Protein AF-0000000080573952 (afdb_homodimer)

Secondary structure (DSSP, 8-state):
----------------------EE-TTS-HHHHHHHHHHS--SS----S-GGGGSTTHHHHHHHHHEEEEEEETTEEEEEEE--GGGB-TTSSB-HHHHHHHHHHHHHHHHHTTS-TTSEEEEEEEEEEE-SPPPTT-EEEEEEEEEEE-SSEEEEEEEEEETTT--EEEEEEEEEEEESPP--/----------------------EE-TTS-HHHHHHHHHHS--SS------GGGGSTTHHHHHHHHHEEEEEEETTEEEEEEE--GGGB-TTSSBPHHHHHHHHHHHHHHHHHTTS-TTSEEEEEEEEEEE-SPPPTT-EEEEEEEEEEE-SSEEEEEEEEEETTT--EEEEEEEEEEEESPP--

Solvent-accessible surface area (backbone atoms only — not comparable to full-atom values): 19825 Å² total; per-residue (Å²): 137,81,81,78,79,78,78,76,75,76,74,74,76,68,80,80,72,72,72,72,69,55,48,61,44,86,83,53,60,66,70,50,51,54,55,41,43,67,64,21,43,61,69,85,71,74,74,64,63,60,79,64,48,72,35,73,31,36,49,58,55,55,48,18,72,44,32,32,59,50,33,43,40,75,37,28,29,31,30,33,35,58,34,48,56,22,44,22,39,98,82,38,16,59,34,69,22,56,54,40,32,50,50,50,52,45,41,52,43,18,48,46,50,70,48,61,85,89,42,45,80,41,72,37,34,42,38,40,38,44,75,46,79,54,54,65,72,37,51,31,34,39,42,29,35,57,75,46,73,63,90,42,37,36,32,27,41,35,43,29,23,37,58,89,77,59,45,76,24,35,40,36,40,35,35,30,35,37,35,77,65,68,79,129,140,80,84,76,74,77,77,75,73,74,74,74,74,68,80,78,75,72,72,73,68,54,48,60,45,87,80,52,59,68,69,48,52,55,56,41,40,67,65,18,39,69,77,81,74,75,75,64,64,60,79,66,47,72,36,74,31,37,49,60,54,57,49,17,72,45,31,30,58,50,33,41,40,76,35,29,28,30,31,33,34,60,34,46,56,21,45,22,41,98,82,39,17,61,34,66,22,57,54,42,32,51,49,49,53,46,43,51,43,19,46,47,51,72,47,61,85,88,43,44,78,41,72,37,35,41,38,40,36,45,74,46,81,54,51,65,72,37,51,31,33,40,41,27,34,58,76,45,73,62,88,42,36,35,33,27,39,34,44,29,24,37,59,91,79,59,46,76,25,36,40,36,40,34,34,30,36,38,35,78,65,68,79,127

Nearest PDB structures (foldseek):
  4qdb-assembly4_F  TM=8.191E-01  e=9.579E-09  Pseudomonas aeruginosa PAO1
  3gek-assembly2_A  TM=9.346E-01  e=4.867E-07  Lactococcus lactis subsp. lactis Il1403
  3gek-assembly1_B  TM=8.799E-01  e=2.051E-06  Lactococcus lactis subsp. lactis Il1403
  2qwz-assembly1_B  TM=8.555E-01  e=1.737E-06  Ruegeria sp. TM1040
  3hm0-assembly1_D  TM=8.443E-01  e=6.928E-06  Bartonella henselae

InterPro domains:
  IPR006683 Thioesterase domain [PF03061] (94-167)
  IPR029069 HotDog domain superfamily [SSF54637] (71-177)
  IPR039298 Acyl-coenzyme A thioesterase 13 [PTHR21660] (46-179)

Organism: Ricinus communis (NCBI:txid3988)

Foldseek 3Di:
DDPPPPPPPPPPPPDPPVPVPPPDDPPDPPVVVVVVVVVPPPDPDPPDPPPCVPPPPVVVVVVVVFWAWPDDDQQKTKIKGAQAPVQADPVQFGDPVSVVVNVVVRQLRNVPSHDDPVWDKDWDDKDKDFAAGDHHGFMKMKMKGWPDDDQFKTKIKIWIAGPVPRHTGMIMIIIITIPPHDDD/DDDPPPPPPPPPPPDPQVQVPPDDDPPDPPVVVVVVVVVPVHGDDCPDPPPCVPDPPVVVVVVVVFWAWPDDDQQKTKIKGAQAPVQADPVQFGDPVSVVVNVVVRQLRNVPSHDDPVWDKDWDDKDKDFAAGDHHGFMKMKMKGWPDDDQFKTKIKIWIAGPVPRHTGMIMIIIITIPPHDDD

Radius of gyration: 24.38 Å; Cα contacts (8 Å, |Δi|>4): 751; chains: 2; bounding box: 94×76×77 Å

Structure (mmCIF, N/CA/C/O backbone):
data_AF-0000000080573952-model_v1
#
loop_
_entity.id
_entity.type
_entity.pdbx_description
1 polymer 'Acyl-CoA thioesterase, putative'
#
loop_
_atom_site.group_PDB
_atom_site.id
_atom_site.type_symbol
_atom_site.label_atom_id
_atom_site.label_alt_id
_atom_site.label_comp_id
_atom_site.label_asym_id
_atom_site.label_entity_id
_atom_site.label_seq_id
_atom_site.pdbx_PDB_ins_code
_atom_site.Cartn_x
_atom_site.Cartn_y
_atom_site.Cartn_z
_atom_site.occupancy
_atom_site.B_iso_or_equiv
_atom_site.auth_seq_id
_atom_site.auth_comp_id
_atom_site.auth_asym_id
_atom_site.auth_atom_id
_atom_site.pdbx_PDB_model_num
ATOM 1 N N . MET A 1 1 ? -42.812 47.938 -39.094 1 29.23 1 MET A N 1
ATOM 2 C CA . MET A 1 1 ? -43.062 46.844 -38.156 1 29.23 1 MET A CA 1
ATOM 3 C C . MET A 1 1 ? -41.75 46.156 -37.75 1 29.23 1 MET A C 1
ATOM 5 O O . MET A 1 1 ? -41.062 45.594 -38.625 1 29.23 1 MET A O 1
ATOM 9 N N . GLU A 1 2 ? -41 46.75 -36.75 1 24.55 2 GLU A N 1
ATOM 10 C CA . GLU A 1 2 ? -39.656 46.688 -36.219 1 24.55 2 GLU A CA 1
ATOM 11 C C . GLU A 1 2 ? -39.375 45.344 -35.531 1 24.55 2 GLU A C 1
ATOM 13 O O . GLU A 1 2 ? -40.094 44.969 -34.594 1 24.55 2 GLU A O 1
ATOM 18 N N . LYS A 1 3 ? -39 44.281 -36.312 1 28.31 3 LYS A N 1
ATOM 19 C CA . LYS A 1 3 ? -38.594 42.938 -35.938 1 28.31 3 LYS A CA 1
ATOM 20 C C . LYS A 1 3 ? -37.531 42.969 -34.812 1 28.31 3 LYS A C 1
ATOM 22 O O . LYS A 1 3 ? -36.438 43.5 -35 1 28.31 3 LYS A O 1
ATOM 27 N N . ASN A 1 4 ? -37.969 43.125 -33.562 1 27.36 4 ASN A N 1
ATOM 28 C CA . ASN A 1 4 ? -37.188 43.156 -32.344 1 27.36 4 ASN A CA 1
ATOM 29 C C . ASN A 1 4 ? -36.344 41.906 -32.188 1 27.36 4 ASN A C 1
ATOM 31 O O . ASN A 1 4 ? -36.875 40.781 -32.219 1 27.36 4 ASN A O 1
ATOM 35 N N . SER A 1 5 ? -35.062 41.938 -32.625 1 29.03 5 SER A N 1
ATOM 36 C CA . SER A 1 5 ? -33.938 41.031 -32.531 1 29.03 5 SER A CA 1
ATOM 37 C C . SER A 1 5 ? -33.719 40.531 -31.109 1 29.03 5 SER A C 1
ATOM 39 O O . SER A 1 5 ? -33.438 41.312 -30.203 1 29.03 5 SER A O 1
ATOM 41 N N . VAL A 1 6 ? -34.531 39.562 -30.688 1 30.39 6 VAL A N 1
ATOM 42 C CA . VAL A 1 6 ? -34.406 38.875 -29.391 1 30.39 6 VAL A CA 1
ATOM 43 C C . VAL A 1 6 ? -33 38.344 -29.219 1 30.39 6 VAL A C 1
ATOM 45 O O . VAL A 1 6 ? -32.562 37.469 -29.984 1 30.39 6 VAL A O 1
ATOM 48 N N . SER A 1 7 ? -31.953 39.188 -28.938 1 27.64 7 SER A N 1
ATOM 49 C CA . SER A 1 7 ? -30.594 38.781 -28.578 1 27.64 7 SER A CA 1
ATOM 50 C C . SER A 1 7 ? -30.594 37.812 -27.406 1 27.64 7 SER A C 1
ATOM 52 O O . SER A 1 7 ? -30.922 38.219 -26.281 1 27.64 7 SER A O 1
ATOM 54 N N . THR A 1 8 ? -31.125 36.562 -27.531 1 28.86 8 THR A N 1
ATOM 55 C CA . THR A 1 8 ? -31.062 35.594 -26.453 1 28.86 8 THR A CA 1
ATOM 56 C C . THR A 1 8 ? -29.625 35.344 -26.016 1 28.86 8 THR A C 1
ATOM 58 O O . THR A 1 8 ? -28.812 34.844 -26.797 1 28.86 8 THR A O 1
ATOM 61 N N . THR A 1 9 ? -29.016 36.25 -25.25 1 25.08 9 THR A N 1
ATOM 62 C CA . THR A 1 9 ? -27.75 35.969 -24.578 1 25.08 9 THR A CA 1
ATOM 63 C C . THR A 1 9 ? -27.828 34.656 -23.797 1 25.08 9 THR A C 1
ATOM 65 O O . THR A 1 9 ? -28.578 34.562 -22.812 1 25.08 9 THR A O 1
ATOM 68 N N . ALA A 1 10 ? -27.75 33.469 -24.375 1 28.06 10 ALA A N 1
ATOM 69 C CA . ALA A 1 10 ? -27.562 32.219 -23.688 1 28.06 10 ALA A CA 1
ATOM 70 C C . ALA A 1 10 ? -26.422 32.312 -22.672 1 28.06 10 ALA A C 1
ATOM 72 O O . ALA A 1 10 ? -25.281 32.562 -23.047 1 28.06 10 ALA A O 1
ATOM 73 N N . SER A 1 11 ? -26.672 32.844 -21.469 1 26.19 11 SER A N 1
ATOM 74 C CA . SER A 1 11 ? -25.734 32.75 -20.344 1 26.19 11 SER A CA 1
ATOM 75 C C . SER A 1 11 ? -25.203 31.344 -20.188 1 26.19 11 SER A C 1
ATOM 77 O O . SER A 1 11 ? -25.984 30.406 -19.984 1 26.19 11 SER A O 1
ATOM 79 N N . ILE A 1 12 ? -24.281 30.938 -20.938 1 27.67 12 ILE A N 1
ATOM 80 C CA . ILE A 1 12 ? -23.5 29.734 -20.625 1 27.67 12 ILE A CA 1
ATOM 81 C C . ILE A 1 12 ? -23.141 29.75 -19.141 1 27.67 12 ILE A C 1
ATOM 83 O O . ILE A 1 12 ? -22.328 30.578 -18.703 1 27.67 12 ILE A O 1
ATOM 87 N N . ALA A 1 13 ? -24.125 29.562 -18.25 1 29.86 13 ALA A N 1
ATOM 88 C CA . ALA A 1 13 ? -23.812 29.25 -16.859 1 29.86 13 ALA A CA 1
ATOM 89 C C . ALA A 1 13 ? -22.594 28.344 -16.75 1 29.86 13 ALA A C 1
ATOM 91 O O . ALA A 1 13 ? -22.594 27.234 -17.312 1 29.86 13 ALA A O 1
ATOM 92 N N . GLY A 1 14 ? -21.359 28.891 -16.734 1 27.83 14 GLY A N 1
ATOM 93 C CA . GLY A 1 14 ? -20.078 28.281 -16.422 1 27.83 14 GLY A CA 1
ATOM 94 C C . GLY A 1 14 ? -20.172 27.188 -15.383 1 27.83 14 GLY A C 1
ATOM 95 O O . GLY A 1 14 ? -21.016 27.25 -14.484 1 27.83 14 GLY A O 1
ATOM 96 N N . GLU A 1 15 ? -19.797 25.953 -15.727 1 31.58 15 GLU A N 1
ATOM 97 C CA . GLU A 1 15 ? -19.609 24.781 -14.867 1 31.58 15 GLU A CA 1
ATOM 98 C C . GLU A 1 15 ? -19.109 25.188 -13.484 1 31.58 15 GLU A C 1
ATOM 100 O O . GLU A 1 15 ? -18.125 25.922 -13.367 1 31.58 15 GLU A O 1
ATOM 105 N N . ALA A 1 16 ? -20 25.422 -12.5 1 31.83 16 ALA A N 1
ATOM 106 C CA . ALA A 1 16 ? -19.766 25.625 -11.078 1 31.83 16 ALA A CA 1
ATOM 107 C C . ALA A 1 16 ? -18.547 24.828 -10.602 1 31.83 16 ALA A C 1
ATOM 109 O O . ALA A 1 16 ? -18.609 23.594 -10.523 1 31.83 16 ALA A O 1
ATOM 110 N N . GLN A 1 17 ? -17.297 25.109 -11.023 1 32.62 17 GLN A N 1
ATOM 111 C CA . GLN A 1 17 ? -16.094 24.688 -10.312 1 32.62 17 GLN A CA 1
ATOM 112 C C . GLN A 1 17 ? -16.297 24.734 -8.805 1 32.62 17 GLN A C 1
ATOM 114 O O . GLN A 1 17 ? -16.344 25.812 -8.211 1 32.62 17 GLN A O 1
ATOM 119 N N . SER A 1 18 ? -17.266 24.172 -8.188 1 35.56 18 SER A N 1
ATOM 120 C CA . SER A 1 18 ? -17.375 24.109 -6.734 1 35.56 18 SER A CA 1
ATOM 121 C C . SER A 1 18 ? -16 23.984 -6.074 1 35.56 18 SER A C 1
ATOM 123 O O . SER A 1 18 ? -15.344 22.953 -6.207 1 35.56 18 SER A O 1
ATOM 125 N N . SER A 1 19 ? -15.148 24.922 -6.043 1 38.19 19 SER A N 1
ATOM 126 C CA . SER A 1 19 ? -13.992 25.094 -5.176 1 38.19 19 SER A CA 1
ATOM 127 C C . SER A 1 19 ? -14.258 24.516 -3.785 1 38.19 19 SER A C 1
ATOM 129 O O . SER A 1 19 ? -14.953 25.125 -2.977 1 38.19 19 SER A O 1
ATOM 131 N N . SER A 1 20 ? -14.664 23.359 -3.609 1 44.91 20 SER A N 1
ATOM 132 C CA . SER A 1 20 ? -14.859 22.828 -2.262 1 44.91 20 SER A CA 1
ATOM 133 C C . SER A 1 20 ? -13.719 23.25 -1.334 1 44.91 20 SER A C 1
ATOM 135 O O . SER A 1 20 ? -12.578 22.812 -1.502 1 44.91 20 SER A O 1
ATOM 137 N N . GLU A 1 21 ? -13.773 24.469 -0.932 1 48.53 21 GLU A N 1
ATOM 138 C CA . GLU A 1 21 ? -12.922 25.078 0.082 1 48.53 21 GLU A CA 1
ATOM 139 C C . GLU A 1 21 ? -12.609 24.094 1.206 1 48.53 21 GLU A C 1
ATOM 141 O O . GLU A 1 21 ? -13.523 23.5 1.79 1 48.53 21 GLU A O 1
ATOM 146 N N . VAL A 1 22 ? -11.375 23.562 1.146 1 59.06 22 VAL A N 1
ATOM 147 C CA . VAL A 1 22 ? -10.867 22.812 2.295 1 59.06 22 VAL A CA 1
ATOM 148 C C . VAL A 1 22 ? -11.078 23.625 3.57 1 59.06 22 VAL A C 1
ATOM 150 O O . VAL A 1 22 ? -10.68 24.781 3.65 1 59.06 22 VAL A O 1
ATOM 153 N N . THR A 1 23 ? -12.023 23.234 4.43 1 65.44 23 THR A N 1
ATOM 154 C CA . THR A 1 23 ? -12.188 23.906 5.719 1 65.44 23 THR A CA 1
ATOM 155 C C . THR A 1 23 ? -10.953 23.703 6.594 1 65.44 23 THR A C 1
ATOM 157 O O . THR A 1 23 ? -10.625 22.562 6.957 1 65.44 23 THR A O 1
ATOM 160 N N . VAL A 1 24 ? -10.055 24.672 6.617 1 64.75 24 VAL A N 1
ATOM 161 C CA . VAL A 1 24 ? -8.891 24.641 7.496 1 64.75 24 VAL A CA 1
ATOM 162 C C . VAL A 1 24 ? -9.219 25.344 8.812 1 64.75 24 VAL A C 1
ATOM 164 O O . VAL A 1 24 ? -9.727 26.469 8.812 1 64.75 24 VAL A O 1
ATOM 167 N N . ALA A 1 25 ? -9.062 24.547 9.805 1 65 25 ALA A N 1
ATOM 168 C CA . ALA A 1 25 ? -9.289 25.156 11.102 1 65 25 ALA A CA 1
ATOM 169 C C . ALA A 1 25 ? -8.367 26.359 11.305 1 65 25 ALA A C 1
ATOM 171 O O . ALA A 1 25 ? -7.184 26.312 10.961 1 65 25 ALA A O 1
ATOM 172 N N . LYS A 1 26 ? -8.867 27.5 11.594 1 60.28 26 LYS A N 1
ATOM 173 C CA . LYS A 1 26 ? -8.211 28.781 11.82 1 60.28 26 LYS A CA 1
ATOM 174 C C . LYS A 1 26 ? -7.012 28.641 12.75 1 60.28 26 LYS A C 1
ATOM 176 O O . LYS A 1 26 ? -6.125 29.5 12.758 1 60.28 26 LYS A O 1
ATOM 181 N N . SER A 1 27 ? -6.949 27.406 13.398 1 65.44 27 SER A N 1
ATOM 182 C CA . SER A 1 27 ? -5.918 27.297 14.422 1 65.44 27 SER A CA 1
ATOM 183 C C . SER A 1 27 ? -4.605 26.781 13.836 1 65.44 27 SER A C 1
ATOM 185 O O . SER A 1 27 ? -3.576 26.781 14.508 1 65.44 27 SER A O 1
ATOM 187 N N . LEU A 1 28 ? -4.598 26.453 12.609 1 67.88 28 LEU A N 1
ATOM 188 C CA . LEU A 1 28 ? -3.35 25.922 12.078 1 67.88 28 LEU A CA 1
ATOM 189 C C . LEU A 1 28 ? -2.547 27.016 11.383 1 67.88 28 LEU A C 1
ATOM 191 O O . LEU A 1 28 ? -3.109 27.828 10.641 1 67.88 28 LEU A O 1
ATOM 195 N N . PRO A 1 29 ? -1.218 27.172 11.742 1 66.81 29 PRO A N 1
ATOM 196 C CA . PRO A 1 29 ? -0.384 28.109 10.984 1 66.81 29 PRO A CA 1
ATOM 197 C C . PRO A 1 29 ? -0.444 27.859 9.477 1 66.81 29 PRO A C 1
ATOM 199 O O . PRO A 1 29 ? -0.582 26.719 9.039 1 66.81 29 PRO A O 1
ATOM 202 N N . ALA A 1 30 ? -0.514 28.906 8.75 1 62.88 30 ALA A N 1
ATOM 203 C CA . ALA A 1 30 ? -0.664 28.891 7.293 1 62.88 30 ALA A CA 1
ATOM 204 C C . ALA A 1 30 ? 0.375 27.984 6.641 1 62.88 30 ALA A C 1
ATOM 206 O O . ALA A 1 30 ? 0.09 27.328 5.637 1 62.88 30 ALA A O 1
ATOM 207 N N . GLU A 1 31 ? 1.523 27.953 7.227 1 61.91 31 GLU A N 1
ATOM 208 C CA . GLU A 1 31 ? 2.602 27.141 6.664 1 61.91 31 GLU A CA 1
ATOM 209 C C . GLU A 1 31 ? 2.244 25.656 6.676 1 61.91 31 GLU A C 1
ATOM 211 O O . GLU A 1 31 ? 2.531 24.938 5.719 1 61.91 31 GLU A O 1
ATOM 216 N N . TYR A 1 32 ? 1.591 25.25 7.699 1 64.38 32 TYR A N 1
ATOM 217 C CA . TYR A 1 32 ? 1.161 23.859 7.812 1 64.38 32 TYR A CA 1
ATOM 218 C C . TYR A 1 32 ? 0.088 23.547 6.781 1 64.38 32 TYR A C 1
ATOM 220 O O . TYR A 1 32 ? 0.108 22.469 6.168 1 64.38 32 TYR A O 1
ATOM 228 N N . VAL A 1 33 ? -0.662 24.516 6.598 1 63.84 33 VAL A N 1
ATOM 229 C CA . VAL A 1 33 ? -1.795 24.312 5.699 1 63.84 33 VAL A CA 1
ATOM 230 C C . VAL A 1 33 ? -1.295 24.125 4.27 1 63.84 33 VAL A C 1
ATOM 232 O O . VAL A 1 33 ? -1.766 23.234 3.553 1 63.84 33 VAL A O 1
ATOM 235 N N . ARG A 1 34 ? -0.291 24.922 3.932 1 62.81 34 ARG A N 1
ATOM 236 C CA . ARG A 1 34 ? 0.238 24.844 2.572 1 62.81 34 ARG A CA 1
ATOM 237 C C . ARG A 1 34 ? 0.916 23.5 2.328 1 62.81 34 ARG A C 1
ATOM 239 O O . ARG A 1 34 ? 0.743 22.891 1.267 1 62.81 34 ARG A O 1
ATOM 246 N N . GLU A 1 35 ? 1.607 23.047 3.303 1 63.25 35 GLU A N 1
ATOM 247 C CA . GLU A 1 35 ? 2.287 21.75 3.178 1 63.25 35 GLU A CA 1
ATOM 248 C C . GLU A 1 35 ? 1.283 20.609 3.068 1 63.25 35 GLU A C 1
ATOM 250 O O . GLU A 1 35 ? 1.442 19.719 2.234 1 63.25 35 GLU A O 1
ATOM 255 N N . ILE A 1 36 ? 0.31 20.703 3.871 1 66.75 36 ILE A N 1
ATOM 256 C CA . ILE A 1 36 ? -0.701 19.656 3.9 1 66.75 36 ILE A CA 1
ATOM 257 C C . ILE A 1 36 ? -1.48 19.641 2.586 1 66.75 36 ILE A C 1
ATOM 259 O O . ILE A 1 36 ? -1.772 18.578 2.035 1 66.75 36 ILE A O 1
ATOM 263 N N . GLU A 1 37 ? -1.647 20.844 2.109 1 63.78 37 GLU A N 1
ATOM 264 C CA . GLU A 1 37 ? -2.34 20.969 0.832 1 63.78 37 GLU A CA 1
ATOM 265 C C . GLU A 1 37 ? -1.55 20.312 -0.293 1 63.78 37 GLU A C 1
ATOM 267 O O . GLU A 1 37 ? -2.135 19.75 -1.225 1 63.78 37 GLU A O 1
ATOM 272 N N . SER A 1 38 ? -0.271 20.359 -0.115 1 62.44 38 SER A N 1
ATOM 273 C CA . SER A 1 38 ? 0.566 19.797 -1.166 1 62.44 38 SER A CA 1
ATOM 274 C C . SER A 1 38 ? 0.43 18.266 -1.22 1 62.44 38 SER A C 1
ATOM 276 O O . SER A 1 38 ? 0.717 17.656 -2.246 1 62.44 38 SER A O 1
ATOM 278 N N . PHE A 1 39 ? 0.008 17.75 -0.102 1 60.44 39 PHE A N 1
ATOM 279 C CA . PHE A 1 39 ? -0.207 16.312 -0.055 1 60.44 39 PHE A CA 1
ATOM 280 C C . PHE A 1 39 ? -1.475 15.93 -0.808 1 60.44 39 PHE A C 1
ATOM 282 O O . PHE A 1 39 ? -1.647 14.773 -1.194 1 60.44 39 PHE A O 1
ATOM 289 N N . PHE A 1 40 ? -2.363 17.016 -0.901 1 56.47 40 PHE A N 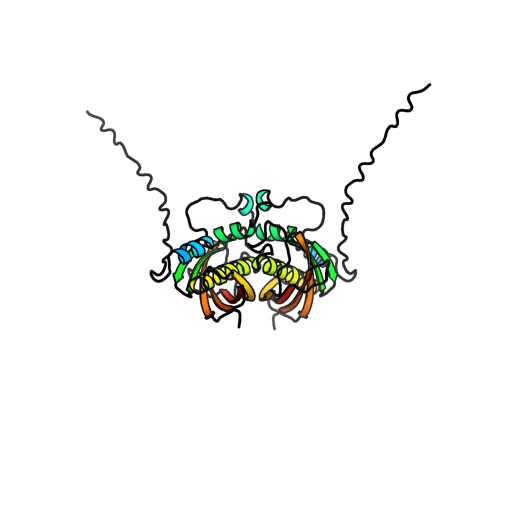1
ATOM 290 C CA . PHE A 1 40 ? -3.664 16.781 -1.518 1 56.47 40 PHE A CA 1
ATOM 291 C C . PHE A 1 40 ? -3.834 17.641 -2.764 1 56.47 40 PHE A C 1
ATOM 293 O O . PHE A 1 40 ? -3.451 18.812 -2.773 1 56.47 40 PHE A O 1
ATOM 300 N N . ILE A 1 41 ? -3.566 17.297 -3.979 1 48.66 41 ILE A N 1
ATOM 301 C CA . ILE A 1 41 ? -3.736 18.172 -5.141 1 48.66 41 ILE A CA 1
ATOM 302 C C . ILE A 1 41 ? -5.152 18.734 -5.152 1 48.66 41 ILE A C 1
ATOM 304 O O . ILE A 1 41 ? -6.129 18 -5.223 1 48.66 41 ILE A O 1
ATOM 308 N N . ARG A 1 42 ? -5.625 19.5 -4.398 1 38.88 42 ARG A N 1
ATOM 309 C CA . ARG A 1 42 ? -6.887 20.016 -4.914 1 38.88 42 ARG A CA 1
ATOM 310 C C . ARG A 1 42 ? -6.723 20.562 -6.332 1 38.88 42 ARG A C 1
ATOM 312 O O . ARG A 1 42 ? -7.68 20.594 -7.105 1 38.88 42 ARG A O 1
ATOM 319 N N . LYS A 1 43 ? -6.008 21.812 -6.352 1 37.47 43 LYS A N 1
ATOM 320 C CA . LYS A 1 43 ? -6.629 22.891 -7.109 1 37.47 43 LYS A CA 1
ATOM 321 C C . LYS A 1 43 ? -6.875 22.469 -8.555 1 37.47 43 LYS A C 1
ATOM 323 O O . LYS A 1 43 ? -6.258 21.531 -9.047 1 37.47 43 LYS A O 1
ATOM 328 N N . GLY A 1 44 ? -7.441 23.312 -9.312 1 33 44 GLY A N 1
ATOM 329 C CA . GLY A 1 44 ? -7.895 23.453 -10.68 1 33 44 GLY A CA 1
ATOM 330 C C . GLY A 1 44 ? -6.902 22.922 -11.695 1 33 44 GLY A C 1
ATOM 331 O O . GLY A 1 44 ? -6.992 23.234 -12.891 1 33 44 GLY A O 1
ATOM 332 N N . SER A 1 45 ? -5.613 22.875 -11.359 1 34.81 45 SER A N 1
ATOM 333 C CA . SER A 1 45 ? -4.914 22.594 -12.602 1 34.81 45 SER A CA 1
ATOM 334 C C . SER A 1 45 ? -5.207 21.172 -13.078 1 34.81 45 SER A C 1
ATOM 336 O O . SER A 1 45 ? -5.164 20.219 -12.289 1 34.81 45 SER A O 1
ATOM 338 N N . SER A 1 46 ? -5.949 20.938 -14.078 1 35.16 46 SER A N 1
ATOM 339 C CA . SER A 1 46 ? -6.254 19.875 -15.031 1 35.16 46 SER A CA 1
ATOM 340 C C . SER A 1 46 ? -5.082 18.922 -15.18 1 35.16 46 SER A C 1
ATOM 342 O O . SER A 1 46 ? -4.473 18.828 -16.25 1 35.16 46 SER A O 1
ATOM 344 N N . ALA A 1 47 ? -4.039 18.906 -14.406 1 40 47 ALA A N 1
ATOM 345 C CA . ALA A 1 47 ? -3.158 17.875 -14.961 1 40 47 ALA A CA 1
ATOM 346 C C . ALA A 1 47 ? -3.859 16.531 -15.023 1 40 47 ALA A C 1
ATOM 348 O O . ALA A 1 47 ? -4.281 15.984 -14 1 40 47 ALA A O 1
ATOM 349 N N . HIS A 1 48 ? -4.457 16.297 -16.031 1 44.97 48 HIS A N 1
ATOM 350 C CA . HIS A 1 48 ? -5.062 15.047 -16.5 1 44.97 48 HIS A CA 1
ATOM 351 C C . HIS A 1 48 ? -4.215 13.844 -16.094 1 44.97 48 HIS A C 1
ATOM 353 O O . HIS A 1 48 ? -2.984 13.906 -16.125 1 44.97 48 HIS A O 1
ATOM 359 N N . LEU A 1 49 ? -4.625 12.969 -15.055 1 53.91 49 LEU A N 1
ATOM 360 C CA . LEU A 1 49 ? -4.02 11.641 -15.055 1 53.91 49 LEU A CA 1
ATOM 361 C C . LEU A 1 49 ? -3.418 11.32 -16.422 1 53.91 49 LEU A C 1
ATOM 363 O O . LEU A 1 49 ? -3.932 11.758 -17.438 1 53.91 49 LEU A O 1
ATOM 367 N N . PRO A 1 50 ? -2.191 10.977 -16.438 1 50.22 50 PRO A N 1
ATOM 368 C CA . PRO A 1 50 ? -1.753 10.594 -17.781 1 50.22 50 PRO A CA 1
ATOM 369 C C . PRO A 1 50 ? -2.84 9.867 -18.578 1 50.22 50 PRO A C 1
ATOM 371 O O . PRO A 1 50 ? -3.715 9.227 -17.984 1 50.22 50 PRO A O 1
ATOM 374 N N . GLU A 1 51 ? -3.047 10.289 -19.719 1 51.44 51 GLU A N 1
ATOM 375 C CA . GLU A 1 51 ? -4.059 9.773 -20.641 1 51.44 51 GLU A CA 1
ATOM 376 C C . GLU A 1 51 ? -4.301 8.281 -20.422 1 51.44 51 GLU A C 1
ATOM 378 O O . GLU A 1 51 ? -5.426 7.805 -20.578 1 51.44 51 GLU A O 1
ATOM 383 N N . ASN A 1 52 ? -3.299 7.613 -20.125 1 47.03 52 ASN A N 1
ATOM 384 C CA . ASN A 1 52 ? -3.479 6.172 -20 1 47.03 52 ASN A CA 1
ATOM 385 C C . ASN A 1 52 ? -4.105 5.797 -18.672 1 47.03 52 ASN A C 1
ATOM 387 O O . ASN A 1 52 ? -4.402 4.629 -18.422 1 47.03 52 ASN A O 1
ATOM 391 N N . HIS A 1 53 ? -4.27 6.773 -17.828 1 55.75 53 HIS A N 1
ATOM 392 C CA . HIS A 1 53 ? -4.871 6.535 -16.516 1 55.75 53 HIS A CA 1
ATOM 393 C C . HIS A 1 53 ? -6.352 6.191 -16.641 1 55.75 53 HIS A C 1
ATOM 395 O O . HIS A 1 53 ? -6.98 5.777 -15.672 1 55.75 53 HIS A O 1
ATOM 401 N N . LYS A 1 54 ? -6.719 6.285 -17.922 1 58.34 54 LYS A N 1
ATOM 402 C CA . LYS A 1 54 ? -8.117 5.945 -18.188 1 58.34 54 LYS A CA 1
ATOM 403 C C . LYS A 1 54 ? -8.281 4.449 -18.438 1 58.34 54 LYS A C 1
ATOM 405 O O . LYS A 1 54 ? -9.398 3.945 -18.516 1 58.34 54 LYS A O 1
ATOM 410 N N . SER A 1 55 ? -7.043 3.83 -18.469 1 66 55 SER A N 1
ATOM 411 C CA . SER A 1 55 ? -7.172 2.402 -18.75 1 66 55 SER A CA 1
ATOM 412 C C . SER A 1 55 ? -7.52 1.624 -17.484 1 66 55 SER A C 1
ATOM 414 O O . SER A 1 55 ? -7.012 1.926 -16.406 1 66 55 SER A O 1
ATOM 416 N N . LYS A 1 56 ? -8.453 0.748 -17.641 1 76.69 56 LYS A N 1
ATOM 417 C CA . LYS A 1 56 ? -8.883 -0.131 -16.547 1 76.69 56 LYS A CA 1
ATOM 418 C C . LYS A 1 56 ? -7.699 -0.891 -15.961 1 76.69 56 LYS A C 1
ATOM 420 O O . LYS A 1 56 ? -6.883 -1.453 -16.688 1 76.69 56 LYS A O 1
ATOM 425 N N . ASP A 1 57 ? -7.52 -0.775 -14.633 1 79.81 57 ASP A N 1
ATOM 426 C CA . ASP A 1 57 ? -6.527 -1.505 -13.852 1 79.81 57 ASP A CA 1
ATOM 427 C C . ASP A 1 57 ? -5.109 -1.078 -14.227 1 79.81 57 ASP A C 1
ATOM 429 O O . ASP A 1 57 ? -4.219 -1.919 -14.359 1 79.81 57 ASP A O 1
ATOM 433 N N . PHE A 1 58 ? -4.969 0.221 -14.539 1 76.62 58 PHE A N 1
ATOM 434 C CA . PHE A 1 58 ? -3.674 0.831 -14.812 1 76.62 58 PHE A CA 1
ATOM 435 C C . PHE A 1 58 ? -2.695 0.551 -13.68 1 76.62 58 PHE A C 1
ATOM 437 O O . PHE A 1 58 ? -1.511 0.309 -13.922 1 76.62 58 PHE A O 1
ATOM 444 N N . TYR A 1 59 ? -3.16 0.564 -12.516 1 82.56 59 TYR A N 1
ATOM 445 C CA . TYR A 1 59 ? -2.361 0.32 -11.32 1 82.56 59 TYR A CA 1
ATOM 446 C C . TYR A 1 59 ? -1.669 -1.036 -11.398 1 82.56 59 TYR A C 1
ATOM 448 O O . TYR A 1 59 ? -0.468 -1.144 -11.141 1 82.56 59 TYR A O 1
ATOM 456 N N . SER A 1 60 ? -2.383 -2.062 -11.727 1 79.56 60 SER A N 1
ATOM 457 C CA . SER A 1 60 ? -1.798 -3.395 -11.859 1 79.56 60 SER A CA 1
ATOM 458 C C . SER A 1 60 ? -0.681 -3.41 -12.898 1 79.56 60 SER A C 1
ATOM 460 O O . SER A 1 60 ? 0.331 -4.09 -12.719 1 79.56 60 SER A O 1
ATOM 462 N N . HIS A 1 61 ? -0.859 -2.631 -13.891 1 75.69 61 HIS A N 1
ATOM 463 C CA . HIS A 1 61 ? 0.143 -2.549 -14.945 1 75.69 61 HIS A CA 1
ATOM 464 C C . HIS A 1 61 ? 1.448 -1.959 -14.422 1 75.69 61 HIS A C 1
ATOM 466 O O . HIS A 1 61 ? 2.533 -2.414 -14.797 1 75.69 61 HIS A O 1
ATOM 472 N N . LEU A 1 62 ? 1.325 -0.989 -13.617 1 76.06 62 LEU A N 1
ATOM 473 C CA . LEU A 1 62 ? 2.506 -0.368 -13.023 1 76.06 62 LEU A CA 1
ATOM 474 C C . LEU A 1 62 ? 3.303 -1.381 -12.211 1 76.06 62 LEU A C 1
ATOM 476 O O . LEU A 1 62 ? 4.523 -1.476 -12.352 1 76.06 62 LEU A O 1
ATOM 480 N N . PHE A 1 63 ? 2.619 -2.252 -11.469 1 80.69 63 PHE A N 1
ATOM 481 C CA . PHE A 1 63 ? 3.307 -3.17 -10.57 1 80.69 63 PHE A CA 1
ATOM 482 C C . PHE A 1 63 ? 3.846 -4.375 -11.336 1 80.69 63 PHE A C 1
ATOM 484 O O . PHE A 1 63 ? 4.832 -4.988 -10.922 1 80.69 63 PHE A O 1
ATOM 491 N N . ARG A 1 64 ? 3.246 -4.652 -12.352 1 74 64 ARG A N 1
ATOM 492 C CA . ARG A 1 64 ? 3.766 -5.727 -13.195 1 74 64 ARG A CA 1
ATOM 493 C C . ARG A 1 64 ? 5.137 -5.363 -13.758 1 74 64 ARG A C 1
ATOM 495 O O . ARG A 1 64 ? 5.953 -6.246 -14.023 1 74 64 ARG A O 1
ATOM 502 N N . HIS A 1 65 ? 5.336 -4.078 -13.82 1 72.75 65 HIS A N 1
ATOM 503 C CA . HIS A 1 65 ? 6.617 -3.621 -14.344 1 72.75 65 HIS A CA 1
ATOM 504 C C . HIS A 1 65 ? 7.645 -3.465 -13.227 1 72.75 65 HIS A C 1
ATOM 506 O O . HIS A 1 65 ? 8.844 -3.387 -13.492 1 72.75 65 HIS A O 1
ATOM 512 N N . LEU A 1 66 ? 7.141 -3.488 -12.117 1 81.19 66 LEU A N 1
ATOM 513 C CA . LEU A 1 66 ? 8.023 -3.26 -10.984 1 81.19 66 LEU A CA 1
ATOM 514 C C . LEU A 1 66 ? 8.594 -4.574 -10.461 1 81.19 66 LEU A C 1
ATOM 516 O O . LEU A 1 66 ? 9.672 -4.602 -9.867 1 81.19 66 LEU A O 1
ATOM 520 N N . LEU A 1 67 ? 7.863 -5.727 -10.766 1 86.31 67 LEU A N 1
ATOM 521 C CA . LEU A 1 67 ? 8.211 -6.996 -10.133 1 86.31 67 LEU A CA 1
ATOM 522 C C . LEU A 1 67 ? 8.617 -8.031 -11.18 1 86.31 67 LEU A C 1
ATOM 524 O O . LEU A 1 67 ? 8.023 -8.094 -12.258 1 86.31 67 LEU A O 1
ATOM 528 N N . ARG A 1 68 ? 9.633 -8.781 -10.773 1 83 68 ARG A N 1
ATOM 529 C CA . ARG A 1 68 ? 10.039 -9.961 -11.539 1 83 68 ARG A CA 1
ATOM 530 C C . ARG A 1 68 ? 10.125 -11.188 -10.641 1 83 68 ARG A C 1
ATOM 532 O O . ARG A 1 68 ? 10.734 -11.141 -9.57 1 83 68 ARG A O 1
ATOM 539 N N . ALA A 1 69 ? 9.531 -12.289 -11.172 1 85.88 69 ALA A N 1
ATOM 540 C CA . ALA A 1 69 ? 9.609 -13.523 -10.391 1 85.88 69 ALA A CA 1
ATOM 541 C C . ALA A 1 69 ? 11.039 -14.055 -10.328 1 85.88 69 ALA A C 1
ATOM 543 O O . ALA A 1 69 ? 11.75 -14.047 -11.336 1 85.88 69 ALA A O 1
ATOM 544 N N . ASN A 1 70 ? 11.523 -14.352 -9.195 1 86.19 70 ASN A N 1
ATOM 545 C CA . ASN A 1 70 ? 12.805 -15.016 -8.977 1 86.19 70 ASN A CA 1
ATOM 546 C C . ASN A 1 70 ? 12.641 -16.531 -8.867 1 86.19 70 ASN A C 1
ATOM 548 O O . ASN A 1 70 ? 13.289 -17.281 -9.609 1 86.19 70 ASN A O 1
ATOM 552 N N . TYR A 1 71 ? 11.719 -17.031 -8.039 1 85.94 71 TYR A N 1
ATOM 553 C CA . TYR A 1 71 ? 11.328 -18.438 -8.008 1 85.94 71 TYR A CA 1
ATOM 554 C C . TYR A 1 71 ? 9.922 -18.594 -7.438 1 85.94 71 TYR A C 1
ATOM 556 O O . TYR A 1 71 ? 9.445 -17.734 -6.688 1 85.94 71 TYR A O 1
ATOM 564 N N . VAL A 1 72 ? 9.273 -19.703 -7.82 1 88.75 72 VAL A N 1
ATOM 565 C CA . VAL A 1 72 ? 7.926 -20.047 -7.387 1 88.75 72 VAL A CA 1
ATOM 566 C C . VAL A 1 72 ? 7.879 -21.516 -6.961 1 88.75 72 VAL A C 1
ATOM 568 O O . VAL A 1 72 ? 8.242 -22.406 -7.734 1 88.75 72 VAL A O 1
ATOM 571 N N . GLN A 1 73 ? 7.562 -21.688 -5.73 1 89.31 73 GLN A N 1
ATOM 572 C CA . GLN A 1 73 ? 7.305 -23.016 -5.156 1 89.31 73 GLN A CA 1
ATOM 573 C C . GLN A 1 73 ? 5.988 -23.031 -4.387 1 89.31 73 GLN A C 1
ATOM 575 O O . GLN A 1 73 ? 5.457 -21.969 -4.031 1 89.31 73 GLN A O 1
ATOM 580 N N . ARG A 1 74 ? 5.504 -24.234 -4.219 1 90.88 74 ARG A N 1
ATOM 581 C CA . ARG A 1 74 ? 4.27 -24.328 -3.439 1 90.88 74 ARG A CA 1
ATOM 582 C C . ARG A 1 74 ? 4.445 -23.672 -2.066 1 90.88 74 ARG A C 1
ATOM 584 O O . ARG A 1 74 ? 5.301 -24.094 -1.285 1 90.88 74 ARG A O 1
ATOM 591 N N . GLY A 1 75 ? 3.717 -22.656 -1.786 1 94.31 75 GLY A N 1
ATOM 592 C CA . GLY A 1 75 ? 3.721 -21.969 -0.506 1 94.31 75 GLY A CA 1
ATOM 593 C C . GLY A 1 75 ? 4.855 -20.969 -0.369 1 94.31 75 GLY A C 1
ATOM 594 O O . GLY A 1 75 ? 5.062 -20.391 0.705 1 94.31 75 GLY A O 1
ATOM 595 N N . ARG A 1 76 ? 5.656 -20.828 -1.401 1 95.12 76 ARG A N 1
ATOM 596 C CA . ARG A 1 76 ? 6.789 -19.906 -1.362 1 95.12 76 ARG A CA 1
ATOM 597 C C . ARG A 1 76 ? 6.961 -19.188 -2.699 1 95.12 76 ARG A C 1
ATOM 599 O O . ARG A 1 76 ? 6.969 -19.828 -3.754 1 95.12 76 ARG A O 1
ATOM 606 N N . VAL A 1 77 ? 7.074 -17.875 -2.688 1 93.94 77 VAL A N 1
ATOM 607 C CA . VAL A 1 77 ? 7.324 -17.078 -3.887 1 93.94 77 VAL A CA 1
ATOM 608 C C . VAL A 1 77 ? 8.414 -16.047 -3.604 1 93.94 77 VAL A C 1
ATOM 610 O O . VAL A 1 77 ? 8.422 -15.422 -2.545 1 93.94 77 VAL A O 1
ATOM 613 N N . SER A 1 78 ? 9.344 -15.914 -4.5 1 94.12 78 SER A N 1
ATOM 614 C CA . SER A 1 78 ? 10.383 -14.891 -4.453 1 94.12 78 SER A CA 1
ATOM 615 C C . SER A 1 78 ? 10.336 -14 -5.691 1 94.12 78 SER A C 1
ATOM 617 O O . SER A 1 78 ? 10.172 -14.492 -6.809 1 94.12 78 SER A O 1
ATOM 619 N N . CYS A 1 79 ? 10.445 -12.703 -5.457 1 92.69 79 CYS A N 1
ATOM 620 C CA . CYS A 1 79 ? 10.43 -11.75 -6.562 1 92.69 79 CYS A CA 1
ATOM 621 C C . CYS A 1 79 ? 11.555 -10.727 -6.41 1 92.69 79 CYS A C 1
ATOM 623 O O . CYS A 1 79 ? 12.023 -10.469 -5.301 1 92.69 79 CYS A O 1
ATOM 625 N N . LEU A 1 80 ? 11.938 -10.227 -7.52 1 92.19 80 LEU A N 1
ATOM 626 C CA . LEU A 1 80 ? 12.906 -9.133 -7.574 1 92.19 80 LEU A CA 1
ATOM 627 C C . LEU A 1 80 ? 12.227 -7.832 -8 1 92.19 80 LEU A C 1
ATOM 629 O O . LEU A 1 80 ? 11.289 -7.848 -8.805 1 92.19 80 LEU A O 1
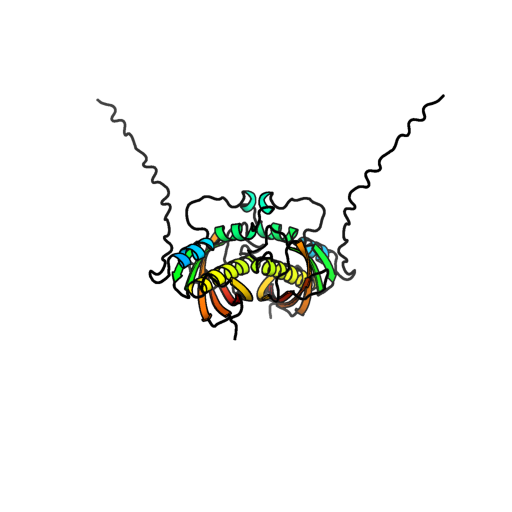ATOM 633 N N . PHE A 1 81 ? 12.688 -6.719 -7.434 1 91.62 81 PHE A N 1
ATOM 634 C CA . PHE A 1 81 ? 12.25 -5.402 -7.875 1 91.62 81 PHE A CA 1
ATOM 635 C C . PHE A 1 81 ? 13.352 -4.367 -7.66 1 91.62 81 PHE A C 1
ATOM 637 O O . PHE A 1 81 ? 14.234 -4.559 -6.82 1 91.62 81 PHE A O 1
ATOM 644 N N . SER A 1 82 ? 13.281 -3.312 -8.445 1 90.25 82 SER A N 1
ATOM 645 C CA . SER A 1 82 ? 14.234 -2.223 -8.305 1 90.25 82 SER A CA 1
ATOM 646 C C . SER A 1 82 ? 13.57 -0.967 -7.754 1 90.25 82 SER A C 1
ATOM 648 O O . SER A 1 82 ? 12.367 -0.769 -7.926 1 90.25 82 SER A O 1
ATOM 650 N N . VAL A 1 83 ? 14.391 -0.216 -7.105 1 90.75 83 VAL A N 1
ATOM 651 C CA . VAL A 1 83 ? 13.93 1.083 -6.625 1 90.75 83 VAL A CA 1
ATOM 652 C C . VAL A 1 83 ? 14.031 2.113 -7.746 1 90.75 83 VAL A C 1
ATOM 654 O O . VAL A 1 83 ? 15.086 2.717 -7.957 1 90.75 83 VAL A O 1
ATOM 657 N N . LEU A 1 84 ? 12.914 2.346 -8.375 1 86.94 84 LEU A N 1
ATOM 658 C CA . LEU A 1 84 ? 12.867 3.26 -9.516 1 86.94 84 LEU A CA 1
ATOM 659 C C . LEU A 1 84 ? 12.469 4.664 -9.062 1 86.94 84 LEU A C 1
ATOM 661 O O . LEU A 1 84 ? 11.633 4.824 -8.172 1 86.94 84 LEU A O 1
ATOM 665 N N . SER A 1 85 ? 12.953 5.625 -9.742 1 87.25 85 SER A N 1
ATOM 666 C CA . SER A 1 85 ? 12.75 7.023 -9.383 1 87.25 85 SER A CA 1
ATOM 667 C C . SER A 1 85 ? 11.273 7.402 -9.461 1 87.25 85 SER A C 1
ATOM 669 O O . SER A 1 85 ? 10.797 8.242 -8.695 1 87.25 85 SER A O 1
ATOM 671 N N . ALA A 1 86 ? 10.531 6.797 -10.406 1 83.5 86 ALA A N 1
ATOM 672 C CA . ALA A 1 86 ? 9.117 7.098 -10.602 1 83.5 86 ALA A CA 1
ATOM 673 C C . ALA A 1 86 ? 8.305 6.793 -9.344 1 83.5 86 ALA A C 1
ATOM 675 O O . ALA A 1 86 ? 7.234 7.367 -9.133 1 83.5 86 ALA A O 1
ATOM 676 N N . PHE A 1 87 ? 8.883 5.918 -8.453 1 87.75 87 PHE A N 1
ATOM 677 C CA . PHE A 1 87 ? 8.133 5.461 -7.293 1 87.75 87 PHE A CA 1
ATOM 678 C C . PHE A 1 87 ? 8.82 5.891 -6 1 87.75 87 PHE A C 1
ATOM 680 O O . PHE A 1 87 ? 8.453 5.438 -4.914 1 87.75 87 PHE A O 1
ATOM 687 N N . ALA A 1 88 ? 9.828 6.754 -6.137 1 87.19 88 ALA A N 1
ATOM 688 C CA . ALA A 1 88 ? 10.656 7.129 -4.996 1 87.19 88 ALA A CA 1
ATOM 689 C C . ALA A 1 88 ? 10.047 8.297 -4.227 1 87.19 88 ALA A C 1
ATOM 691 O O . ALA A 1 88 ? 9.398 9.164 -4.82 1 87.19 88 ALA A O 1
ATOM 692 N N . ASN A 1 89 ? 10.203 8.281 -2.941 1 83.75 89 ASN A N 1
ATOM 693 C CA . ASN A 1 89 ? 9.797 9.391 -2.082 1 83.75 89 ASN A CA 1
ATOM 694 C C . ASN A 1 89 ? 10.906 10.438 -1.964 1 83.75 89 ASN A C 1
ATOM 696 O O . ASN A 1 89 ? 11.906 10.367 -2.674 1 83.75 89 ASN A O 1
ATOM 700 N N . ILE A 1 90 ? 10.711 11.414 -1.165 1 78.62 90 ILE A N 1
ATOM 701 C CA . ILE A 1 90 ? 11.617 12.555 -1.06 1 78.62 90 ILE A CA 1
ATOM 702 C C . ILE A 1 90 ? 12.93 12.117 -0.431 1 78.62 90 ILE A C 1
ATOM 704 O O . ILE A 1 90 ? 13.922 12.852 -0.473 1 78.62 90 ILE A O 1
ATOM 708 N N . PHE A 1 91 ? 12.984 10.914 0.129 1 80.62 91 PHE A N 1
ATOM 709 C CA . PHE A 1 91 ? 14.195 10.422 0.776 1 80.62 91 PHE A CA 1
ATOM 710 C C . PHE A 1 91 ? 14.914 9.422 -0.12 1 80.62 91 PHE A C 1
ATOM 712 O O . PHE A 1 91 ? 15.797 8.688 0.342 1 80.62 91 PHE A O 1
ATOM 719 N N . ASN A 1 92 ? 14.445 9.273 -1.267 1 83.44 92 ASN A N 1
ATOM 720 C CA . ASN A 1 92 ? 15.062 8.453 -2.303 1 83.44 92 ASN A CA 1
ATOM 721 C C . ASN A 1 92 ? 14.875 6.965 -2.025 1 83.44 92 ASN A C 1
ATOM 723 O O . ASN A 1 92 ? 15.688 6.141 -2.453 1 83.44 92 ASN A O 1
ATOM 727 N N . GLY A 1 93 ? 14.008 6.66 -1.235 1 88.62 93 GLY A N 1
ATOM 728 C CA . GLY A 1 93 ? 13.461 5.32 -1.122 1 88.62 93 GLY A CA 1
ATOM 729 C C . GLY A 1 93 ? 12.086 5.188 -1.749 1 88.62 93 GLY A C 1
ATOM 730 O O . GLY A 1 93 ? 11.516 6.168 -2.234 1 88.62 93 GLY A O 1
ATOM 731 N N . LEU A 1 94 ? 11.578 3.984 -1.794 1 90.44 94 LEU A N 1
ATOM 732 C CA . LEU A 1 94 ? 10.227 3.811 -2.316 1 90.44 94 LEU A CA 1
ATOM 733 C C . LEU A 1 94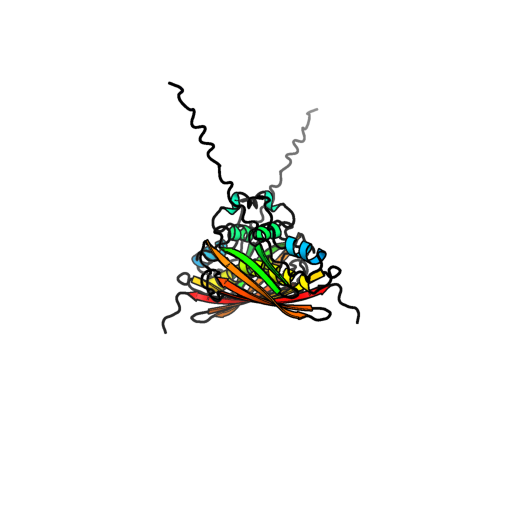 ? 9.195 4.336 -1.33 1 90.44 94 LEU A C 1
ATOM 735 O O . LEU A 1 94 ? 9.367 4.215 -0.116 1 90.44 94 LEU A O 1
ATOM 739 N N . HIS A 1 95 ? 8.117 4.918 -1.843 1 91.38 95 HIS A N 1
ATOM 740 C CA . HIS A 1 95 ? 6.965 5.215 -1.002 1 91.38 95 HIS A CA 1
ATOM 741 C C . HIS A 1 95 ? 6.461 3.959 -0.295 1 91.38 95 HIS A C 1
ATOM 743 O O . HIS A 1 95 ? 6.438 2.875 -0.883 1 91.38 95 HIS A O 1
ATOM 749 N N . GLY A 1 96 ? 6.008 4.129 0.974 1 93.44 96 GLY A N 1
ATOM 750 C CA . GLY A 1 96 ? 5.469 3.006 1.726 1 93.44 96 GLY A CA 1
ATOM 751 C C . GLY A 1 96 ? 4.332 2.301 1.012 1 93.44 96 GLY A C 1
ATOM 752 O O . GLY A 1 96 ? 4.223 1.074 1.066 1 93.44 96 GLY A O 1
ATOM 753 N N . GLY A 1 97 ? 3.518 3.07 0.405 1 93.12 97 GLY A N 1
ATOM 754 C CA . GLY A 1 97 ? 2.402 2.508 -0.339 1 93.12 97 GLY A CA 1
ATOM 755 C C . GLY A 1 97 ? 2.84 1.608 -1.48 1 93.12 97 GLY A C 1
ATOM 756 O O . GLY A 1 97 ? 2.15 0.643 -1.815 1 93.12 97 GLY A O 1
ATOM 757 N N . VAL A 1 98 ? 3.941 1.95 -2.119 1 92.81 98 VAL A N 1
ATOM 758 C CA . VAL A 1 98 ? 4.48 1.118 -3.189 1 92.81 98 VAL A CA 1
ATOM 759 C C . VAL A 1 98 ? 4.898 -0.24 -2.629 1 92.81 98 VAL A C 1
ATOM 761 O O . VAL A 1 98 ? 4.555 -1.282 -3.191 1 92.81 98 VAL A O 1
ATOM 764 N N . ILE A 1 99 ? 5.605 -0.235 -1.492 1 95.88 99 ILE A N 1
ATOM 765 C CA . ILE A 1 99 ? 6.012 -1.474 -0.836 1 95.88 99 ILE A CA 1
ATOM 766 C C . ILE A 1 99 ? 4.773 -2.279 -0.444 1 95.88 99 ILE A C 1
ATOM 768 O O . ILE A 1 99 ? 4.754 -3.504 -0.586 1 95.88 99 ILE A O 1
ATOM 772 N N . GLY A 1 100 ? 3.773 -1.557 0.071 1 96.44 100 GLY A N 1
ATOM 773 C CA . GLY A 1 100 ? 2.516 -2.225 0.374 1 96.44 100 GLY A CA 1
ATOM 774 C C . GLY A 1 100 ? 1.898 -2.908 -0.831 1 96.44 100 GLY A C 1
ATOM 775 O O . GLY A 1 100 ? 1.377 -4.02 -0.721 1 96.44 100 GLY A O 1
ATOM 776 N N . GLY A 1 101 ? 1.918 -2.232 -1.975 1 94.88 101 GLY A N 1
ATOM 777 C CA . GLY A 1 101 ? 1.434 -2.834 -3.207 1 94.88 101 GLY A CA 1
ATOM 778 C C . GLY A 1 101 ? 2.205 -4.078 -3.609 1 94.88 101 GLY A C 1
ATOM 779 O O . GLY A 1 101 ? 1.611 -5.07 -4.035 1 94.88 101 GLY A O 1
ATOM 780 N N . ILE A 1 102 ? 3.488 -4.008 -3.518 1 94.38 102 ILE A N 1
ATOM 781 C CA . ILE A 1 102 ? 4.332 -5.16 -3.809 1 94.38 102 ILE A CA 1
ATOM 782 C C . ILE A 1 102 ? 3.965 -6.312 -2.877 1 94.38 102 ILE A C 1
ATOM 784 O O . ILE A 1 102 ? 3.791 -7.449 -3.324 1 94.38 102 ILE A O 1
ATOM 788 N N . ALA A 1 103 ? 3.826 -5.984 -1.597 1 97.69 103 ALA A N 1
ATOM 789 C CA . ALA A 1 103 ? 3.475 -7 -0.604 1 97.69 103 ALA A CA 1
ATOM 790 C C . ALA A 1 103 ? 2.158 -7.684 -0.96 1 97.69 103 ALA A C 1
ATOM 792 O O . ALA A 1 103 ? 2.047 -8.906 -0.887 1 97.69 103 A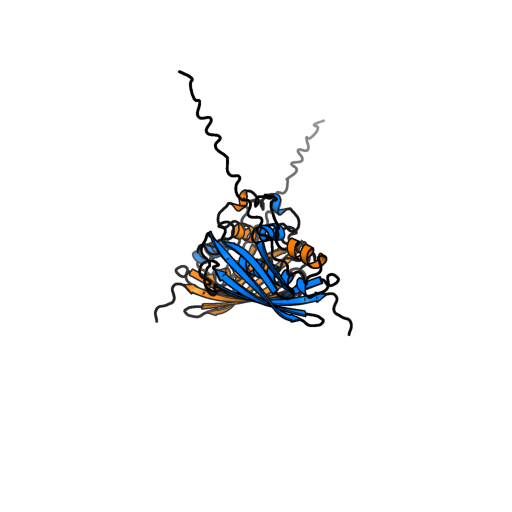LA A O 1
ATOM 793 N N . GLU A 1 104 ? 1.184 -6.867 -1.312 1 96 104 GLU A N 1
ATOM 794 C CA . GLU A 1 104 ? -0.109 -7.418 -1.709 1 96 104 GLU A CA 1
ATOM 795 C C . GLU A 1 104 ? 0.043 -8.414 -2.857 1 96 104 GLU A C 1
ATOM 797 O O . GLU A 1 104 ? -0.501 -9.516 -2.807 1 96 104 GLU A O 1
ATOM 802 N N . ARG A 1 105 ? 0.784 -8.023 -3.828 1 92.62 105 ARG A N 1
ATOM 803 C CA . ARG A 1 105 ? 0.937 -8.844 -5.023 1 92.62 105 ARG A CA 1
ATOM 804 C C . ARG A 1 105 ? 1.681 -10.133 -4.707 1 92.62 105 ARG A C 1
ATOM 806 O O . ARG A 1 105 ? 1.282 -11.211 -5.152 1 92.62 105 ARG A O 1
ATOM 813 N N . VAL A 1 106 ? 2.709 -10.062 -3.969 1 95 106 VAL A N 1
ATOM 814 C CA . VAL A 1 106 ? 3.496 -11.234 -3.613 1 95 106 VAL A CA 1
ATOM 815 C C . VAL A 1 106 ? 2.662 -12.172 -2.738 1 95 106 VAL A C 1
ATOM 817 O O . VAL A 1 106 ? 2.717 -13.391 -2.898 1 95 106 VAL A O 1
ATOM 820 N N . ALA A 1 107 ? 1.903 -11.609 -1.793 1 97.06 107 ALA A N 1
ATOM 821 C CA . ALA A 1 107 ? 1.043 -12.414 -0.936 1 97.06 107 ALA A CA 1
ATOM 822 C C . ALA A 1 107 ? 0.024 -13.195 -1.762 1 97.06 107 ALA A C 1
ATOM 824 O O . ALA A 1 107 ? -0.189 -14.391 -1.531 1 97.06 107 ALA A O 1
ATOM 825 N N . ILE A 1 108 ? -0.6 -12.492 -2.699 1 93.88 108 ILE A N 1
ATOM 826 C CA . ILE A 1 108 ? -1.597 -13.133 -3.549 1 93.88 108 ILE A CA 1
ATOM 827 C C . ILE A 1 108 ? -0.94 -14.242 -4.367 1 93.88 108 ILE A C 1
ATOM 829 O O . ILE A 1 108 ? -1.465 -15.359 -4.449 1 93.88 108 ILE A O 1
ATOM 833 N N . ALA A 1 109 ? 0.18 -13.984 -4.98 1 92.19 109 ALA A N 1
ATOM 834 C CA . ALA A 1 109 ? 0.904 -14.984 -5.758 1 92.19 109 ALA A CA 1
ATOM 835 C C . ALA A 1 109 ? 1.248 -16.203 -4.902 1 92.19 109 ALA A C 1
ATOM 837 O O . ALA A 1 109 ? 1.077 -17.344 -5.34 1 92.19 109 ALA A O 1
ATOM 838 N N . CYS A 1 110 ? 1.727 -15.977 -3.725 1 94.94 110 CYS A N 1
ATOM 839 C CA . CYS A 1 110 ? 2.105 -17.047 -2.811 1 94.94 110 CYS A CA 1
ATOM 840 C C . CYS A 1 110 ? 0.899 -17.906 -2.451 1 94.94 110 CYS A C 1
ATOM 842 O O . CYS A 1 110 ? 0.955 -19.141 -2.549 1 94.94 110 CYS A O 1
ATOM 844 N N . ALA A 1 111 ? -0.15 -17.297 -2.068 1 95.19 111 ALA A N 1
ATOM 845 C CA . ALA A 1 111 ? -1.367 -18.016 -1.711 1 95.19 111 ALA A CA 1
ATOM 846 C C . ALA A 1 111 ? -1.889 -18.844 -2.893 1 95.19 111 ALA A C 1
ATOM 848 O O . ALA A 1 111 ? -2.416 -19.938 -2.711 1 95.19 111 ALA A O 1
ATOM 849 N N . ARG A 1 112 ? -1.695 -18.234 -4.086 1 92.5 112 ARG A N 1
ATOM 850 C CA . ARG A 1 112 ? -2.217 -18.891 -5.285 1 92.5 112 ARG A CA 1
ATOM 851 C C . ARG A 1 112 ? -1.495 -20.203 -5.551 1 92.5 112 ARG A C 1
ATOM 853 O O . ARG A 1 112 ? -2.045 -21.109 -6.195 1 92.5 112 ARG A O 1
ATOM 860 N N . THR A 1 113 ? -0.311 -20.391 -5.02 1 89.5 113 THR A N 1
ATOM 861 C CA . THR A 1 113 ? 0.421 -21.641 -5.195 1 89.5 113 THR A CA 1
ATOM 862 C C . THR A 1 113 ? -0.238 -22.781 -4.41 1 89.5 113 THR A C 1
ATOM 864 O O . THR A 1 113 ? 0.058 -23.953 -4.633 1 89.5 113 THR A O 1
ATOM 867 N N . ILE A 1 114 ? -1.181 -22.469 -3.451 1 91.31 114 ILE A N 1
ATOM 868 C CA . ILE A 1 114 ? -1.763 -23.453 -2.553 1 91.31 114 ILE A CA 1
ATOM 869 C C . ILE A 1 114 ? -3.273 -23.516 -2.768 1 91.31 114 ILE A C 1
ATOM 871 O O . ILE A 1 114 ? -3.863 -24.609 -2.729 1 91.31 114 ILE A O 1
ATOM 875 N N . VAL A 1 115 ? -3.863 -22.359 -3.002 1 90.38 115 VAL A N 1
ATOM 876 C CA . VAL A 1 115 ? -5.316 -22.234 -3.041 1 90.38 115 VAL A CA 1
ATOM 877 C C . VAL A 1 115 ? -5.816 -22.484 -4.461 1 90.38 115 VAL A C 1
ATOM 879 O O . VAL A 1 115 ? -5.273 -21.938 -5.426 1 90.38 115 VAL A O 1
ATOM 882 N N . SER A 1 116 ? -6.871 -23.203 -4.559 1 86.69 116 SER A N 1
ATOM 883 C CA . SER A 1 116 ? -7.438 -23.578 -5.848 1 86.69 116 SER A CA 1
ATOM 884 C C . SER A 1 116 ? -7.875 -22.359 -6.645 1 86.69 116 SER A C 1
ATOM 886 O O . SER A 1 116 ? -8.266 -21.344 -6.066 1 86.69 116 SER A O 1
ATOM 888 N N . GLU A 1 117 ? -7.863 -22.469 -7.953 1 82.88 117 GLU A N 1
ATOM 889 C CA . GLU A 1 117 ? -8.18 -21.391 -8.875 1 82.88 117 GLU A CA 1
ATOM 890 C C . GLU A 1 117 ? -9.664 -21.031 -8.82 1 82.88 117 GLU A C 1
ATOM 892 O O . GLU A 1 117 ? -10.07 -19.953 -9.266 1 82.88 117 GLU A O 1
ATOM 897 N N . ASP A 1 118 ? -10.461 -21.922 -8.312 1 86.5 118 ASP A N 1
ATOM 898 C CA . ASP A 1 118 ? -11.898 -21.672 -8.266 1 86.5 118 ASP A CA 1
ATOM 899 C C . ASP A 1 118 ? -12.258 -20.719 -7.129 1 86.5 118 ASP A C 1
ATOM 901 O O . ASP A 1 118 ? -13.398 -20.281 -7.02 1 86.5 118 ASP A O 1
ATOM 905 N N . LYS A 1 119 ? -11.273 -20.484 -6.312 1 90.19 119 LYS A N 1
ATOM 906 C CA . LYS A 1 119 ? -11.492 -19.531 -5.234 1 90.19 119 LYS A CA 1
ATOM 907 C C . LYS A 1 119 ? -10.867 -18.172 -5.566 1 90.19 119 LYS A C 1
ATOM 909 O O . LYS A 1 119 ? -9.797 -18.109 -6.168 1 90.19 119 LYS A O 1
ATOM 914 N N . GLU A 1 120 ? -11.547 -17.172 -5.164 1 90.5 120 GLU A N 1
ATOM 915 C CA . GLU A 1 120 ? -11 -15.812 -5.246 1 90.5 120 GLU A CA 1
ATOM 916 C C . GLU A 1 120 ? -10.273 -15.43 -3.957 1 90.5 120 GLU A C 1
ATOM 918 O O . GLU A 1 120 ? -10.656 -15.875 -2.871 1 90.5 120 GLU A O 1
ATOM 923 N N . LEU A 1 121 ? -9.242 -14.688 -4.105 1 92.94 121 LEU A N 1
ATOM 924 C CA . LEU A 1 121 ? -8.445 -14.25 -2.965 1 92.94 121 LEU A CA 1
ATOM 925 C C . LEU A 1 121 ? -8.648 -12.766 -2.693 1 92.94 121 LEU A C 1
ATOM 927 O O . LEU A 1 121 ? -8.445 -11.93 -3.582 1 92.94 121 LEU A O 1
ATOM 931 N N . PHE A 1 122 ? -9.039 -12.438 -1.451 1 92.88 122 PHE A N 1
ATOM 932 C CA . PHE A 1 122 ? -9.258 -11.055 -1.025 1 92.88 122 PHE A CA 1
ATOM 933 C C . PHE A 1 122 ? -8.312 -10.688 0.113 1 92.88 122 PHE A C 1
ATOM 935 O O . PHE A 1 122 ? -8.188 -11.43 1.087 1 92.88 122 PHE A O 1
ATOM 942 N N . LEU A 1 123 ? -7.691 -9.578 -0.034 1 96.56 123 LEU A N 1
ATOM 943 C CA . LEU A 1 123 ? -6.836 -9.102 1.048 1 96.56 123 LEU A CA 1
ATOM 944 C C . LEU A 1 123 ? -7.672 -8.625 2.23 1 96.56 123 LEU A C 1
ATOM 946 O O . LEU A 1 123 ? -8.453 -7.68 2.105 1 96.56 123 LEU A O 1
ATOM 950 N N . GLY A 1 124 ? -7.492 -9.258 3.371 1 97.69 124 GLY A N 1
ATOM 951 C CA . GLY A 1 124 ? -8.242 -8.898 4.562 1 97.69 124 GLY A CA 1
ATOM 952 C C . GLY A 1 124 ? -7.441 -8.047 5.535 1 97.69 124 GLY A C 1
ATOM 953 O O . GLY A 1 124 ? -7.992 -7.16 6.191 1 97.69 124 GLY A O 1
ATOM 954 N N . GLU A 1 125 ? -6.156 -8.445 5.695 1 98.62 125 GLU A N 1
ATOM 955 C CA . GLU A 1 125 ? -5.246 -7.734 6.59 1 98.62 125 GLU A CA 1
ATOM 956 C C . GLU A 1 125 ? -3.863 -7.586 5.965 1 98.62 125 GLU A C 1
ATOM 958 O O . GLU A 1 125 ? -3.379 -8.5 5.293 1 98.62 125 GLU A O 1
ATOM 963 N N . LEU A 1 126 ? -3.264 -6.496 6.207 1 98.69 126 LEU A N 1
ATOM 964 C CA . LEU A 1 126 ? -1.873 -6.266 5.828 1 98.69 126 LEU A CA 1
ATOM 965 C C . LEU A 1 126 ? -1.142 -5.465 6.902 1 98.69 126 LEU A C 1
ATOM 967 O O . LEU A 1 126 ? -1.586 -4.383 7.285 1 98.69 126 LEU A O 1
ATOM 971 N N . SER A 1 127 ? -0.086 -6.02 7.391 1 98.75 127 SER A N 1
ATOM 972 C CA . SER A 1 127 ? 0.779 -5.344 8.352 1 98.75 127 SER A CA 1
ATOM 973 C C . SER A 1 127 ? 2.199 -5.203 7.812 1 98.75 127 SER A C 1
ATOM 975 O O . SER A 1 127 ? 2.801 -6.184 7.371 1 98.75 127 SER A O 1
ATOM 977 N N . MET A 1 128 ? 2.68 -4.027 7.902 1 98.5 128 MET A N 1
ATOM 978 C CA . MET A 1 128 ? 3.99 -3.713 7.34 1 98.5 128 MET A CA 1
ATOM 979 C C . MET A 1 128 ? 4.898 -3.098 8.398 1 98.5 128 MET A C 1
ATOM 981 O O . MET A 1 128 ? 4.461 -2.268 9.195 1 98.5 128 MET A O 1
ATOM 985 N N . SER A 1 129 ? 6.172 -3.5 8.383 1 98.75 129 SER A N 1
ATOM 986 C CA . SER A 1 129 ? 7.238 -2.812 9.102 1 98.75 129 SER A CA 1
ATOM 987 C C . SER A 1 129 ? 8.289 -2.27 8.148 1 98.75 129 SER A C 1
ATOM 989 O O . SER A 1 129 ? 8.891 -3.027 7.379 1 98.75 129 SER A O 1
ATOM 991 N N . TYR A 1 130 ? 8.469 -1.004 8.148 1 97.69 130 TYR A N 1
ATOM 992 C CA . TYR A 1 130 ? 9.461 -0.317 7.336 1 97.69 130 TYR A CA 1
ATOM 993 C C . TYR A 1 130 ? 10.727 -0.039 8.148 1 97.69 130 TYR A C 1
ATOM 995 O O . TYR A 1 130 ? 10.875 1.043 8.719 1 97.69 130 TYR A O 1
ATOM 1003 N N . LEU A 1 131 ? 11.594 -0.929 8.125 1 97.06 131 LEU A N 1
ATOM 1004 C CA . LEU A 1 131 ? 12.734 -0.953 9.039 1 97.06 131 LEU A CA 1
ATOM 1005 C C . LEU A 1 131 ? 13.82 0.021 8.578 1 97.06 131 LEU A C 1
ATOM 1007 O O . LEU A 1 131 ? 14.469 0.666 9.406 1 97.06 131 LEU A O 1
ATOM 1011 N N . SER A 1 132 ? 14.062 0.071 7.305 1 94.62 132 SER A N 1
ATOM 1012 C CA . SER A 1 132 ? 15.023 0.985 6.691 1 94.62 132 SER A CA 1
ATOM 1013 C C . SER A 1 132 ? 14.68 1.244 5.23 1 94.62 132 SER A C 1
ATOM 1015 O O . SER A 1 132 ? 13.992 0.442 4.598 1 94.62 132 SER A O 1
ATOM 1017 N N . ALA A 1 133 ? 15.148 2.357 4.715 1 91.88 133 ALA A N 1
ATOM 1018 C CA . ALA A 1 133 ? 14.922 2.67 3.305 1 91.88 133 ALA A CA 1
ATOM 1019 C C . ALA A 1 133 ? 15.828 1.837 2.404 1 91.88 133 ALA A C 1
ATOM 1021 O O . ALA A 1 133 ? 16.969 1.556 2.758 1 91.88 133 ALA A O 1
ATOM 1022 N N . ALA A 1 134 ? 15.242 1.388 1.27 1 91.88 134 ALA A N 1
ATOM 1023 C CA . ALA A 1 134 ? 16.078 0.883 0.184 1 91.88 134 ALA A CA 1
ATOM 1024 C C . ALA A 1 134 ? 16.484 2.008 -0.765 1 91.88 134 ALA A C 1
ATOM 1026 O O . ALA A 1 134 ? 15.633 2.721 -1.295 1 91.88 134 ALA A O 1
ATOM 1027 N N . PRO A 1 135 ? 17.75 2.205 -1.028 1 91.81 135 PRO A N 1
ATOM 1028 C CA . PRO A 1 135 ? 18.203 3.357 -1.815 1 91.81 135 PRO A CA 1
ATOM 1029 C C . PRO A 1 135 ? 17.781 3.266 -3.281 1 91.81 135 PRO A C 1
ATOM 1031 O O . PRO A 1 135 ? 17.578 2.166 -3.803 1 91.81 135 PRO A O 1
ATOM 1034 N N . LEU A 1 136 ? 17.781 4.387 -3.873 1 91.25 136 LEU A N 1
ATOM 1035 C CA . LEU A 1 136 ? 17.484 4.484 -5.301 1 91.25 136 LEU A CA 1
ATOM 1036 C C . LEU A 1 136 ? 18.406 3.586 -6.109 1 91.25 136 LEU A C 1
ATOM 1038 O O . LEU A 1 136 ? 19.609 3.504 -5.824 1 91.25 136 LEU A O 1
ATOM 1042 N N . ASN A 1 137 ? 17.781 2.932 -7.094 1 90 137 ASN A N 1
ATOM 1043 C CA . ASN A 1 137 ? 18.453 2.125 -8.109 1 90 137 ASN A CA 1
ATOM 1044 C C . ASN A 1 137 ? 19 0.826 -7.52 1 90 137 ASN A C 1
ATOM 1046 O O . ASN A 1 137 ? 19.719 0.089 -8.195 1 90 137 ASN A O 1
ATOM 1050 N N . GLU A 1 138 ? 18.734 0.572 -6.277 1 93.31 138 GLU A N 1
ATOM 1051 C CA . GLU A 1 138 ? 19.078 -0.729 -5.707 1 93.31 138 GLU A CA 1
ATOM 1052 C C . GLU A 1 138 ? 18.062 -1.794 -6.125 1 93.31 138 GLU A C 1
ATOM 1054 O O . GLU A 1 138 ? 16.875 -1.495 -6.316 1 93.31 138 GLU A O 1
ATOM 1059 N N . GLU A 1 139 ? 18.609 -3.02 -6.246 1 95.5 139 GLU A N 1
ATOM 1060 C CA . GLU A 1 139 ? 17.734 -4.172 -6.449 1 95.5 139 GLU A CA 1
ATOM 1061 C C . GLU A 1 139 ? 17.391 -4.844 -5.125 1 95.5 139 GLU A C 1
ATOM 1063 O O . GLU A 1 139 ? 18.266 -5.027 -4.273 1 95.5 139 GLU A O 1
ATOM 1068 N N . CYS A 1 140 ? 16.109 -5.211 -4.984 1 97.25 140 CYS A N 1
ATOM 1069 C CA . CYS A 1 140 ? 15.625 -5.867 -3.771 1 97.25 140 CYS A CA 1
ATOM 1070 C C . CYS A 1 140 ? 14.984 -7.207 -4.098 1 97.25 140 CYS A C 1
ATOM 1072 O O . CYS A 1 140 ? 14.578 -7.445 -5.238 1 97.25 140 CYS A O 1
ATOM 1074 N N . VAL A 1 141 ? 15.047 -8.07 -3.111 1 97.62 141 VAL A N 1
ATOM 1075 C CA . VAL A 1 141 ? 14.328 -9.336 -3.182 1 97.62 141 VAL A CA 1
ATOM 1076 C C . VAL A 1 141 ? 13.227 -9.367 -2.125 1 97.62 141 VAL A C 1
ATOM 1078 O O . VAL A 1 141 ? 13.438 -8.938 -0.987 1 97.62 141 VAL A O 1
ATOM 1081 N N . VAL A 1 142 ? 12.07 -9.789 -2.492 1 97.88 142 VAL A N 1
ATOM 1082 C CA . VAL A 1 142 ? 11 -10.062 -1.538 1 97.88 142 VAL A CA 1
ATOM 1083 C C . VAL A 1 142 ? 10.672 -11.555 -1.557 1 97.88 142 VAL A C 1
ATOM 1085 O O . VAL A 1 142 ? 10.414 -12.125 -2.619 1 97.88 142 VAL A O 1
ATOM 1088 N N . ASP A 1 143 ? 10.727 -12.125 -0.366 1 98.38 143 ASP A N 1
ATOM 1089 C CA . ASP A 1 143 ? 10.391 -13.531 -0.183 1 98.38 143 ASP A CA 1
ATOM 1090 C C . ASP A 1 143 ? 9.086 -13.68 0.605 1 98.38 143 ASP A C 1
ATOM 1092 O O . ASP A 1 143 ? 8.969 -13.18 1.724 1 98.38 143 ASP A O 1
ATOM 1096 N N . GLY A 1 144 ? 8.148 -14.336 -0.001 1 98.19 144 GLY A N 1
ATOM 1097 C CA . GLY A 1 144 ? 6.898 -14.664 0.66 1 98.19 144 GLY A CA 1
ATOM 1098 C C . GLY A 1 144 ? 6.777 -16.141 1.009 1 98.19 144 GLY A C 1
ATOM 1099 O O . GLY A 1 144 ? 7.16 -17 0.217 1 98.19 144 GLY A O 1
ATOM 1100 N N . SER A 1 145 ? 6.238 -16.391 2.197 1 98.56 145 SER A N 1
ATOM 1101 C CA . SER A 1 145 ? 6.016 -17.75 2.645 1 98.56 145 SER A CA 1
ATOM 1102 C C . SER A 1 145 ? 4.676 -17.891 3.363 1 98.56 145 SER A C 1
ATOM 1104 O O . SER A 1 145 ? 4.32 -17.047 4.184 1 98.56 145 SER A O 1
ATOM 1106 N N . THR A 1 146 ? 4.027 -18.984 3.051 1 98.19 146 THR A N 1
ATOM 1107 C CA . THR A 1 146 ? 2.783 -19.281 3.75 1 98.19 146 THR A CA 1
ATOM 1108 C C . THR A 1 146 ? 3.059 -19.688 5.191 1 98.19 146 THR A C 1
ATOM 1110 O O . THR A 1 146 ? 3.846 -20.609 5.445 1 98.19 146 THR A O 1
ATOM 1113 N N . VAL A 1 147 ? 2.465 -19.016 6.098 1 98.38 147 VAL A N 1
ATOM 1114 C CA . VAL A 1 147 ? 2.551 -19.328 7.52 1 98.38 147 VAL A CA 1
ATOM 1115 C C . VAL A 1 147 ? 1.503 -20.391 7.883 1 98.38 147 VAL A C 1
ATOM 1117 O O . VAL A 1 147 ? 1.795 -21.344 8.609 1 98.38 147 VAL A O 1
ATOM 1120 N N . ARG A 1 148 ? 0.317 -20.172 7.309 1 97.38 148 ARG A N 1
ATOM 1121 C CA . ARG A 1 148 ? -0.812 -21.062 7.543 1 97.38 148 ARG A CA 1
ATOM 1122 C C . ARG A 1 148 ? -1.849 -20.938 6.43 1 97.38 148 ARG A C 1
ATOM 1124 O O . ARG A 1 148 ? -2.066 -19.844 5.898 1 97.38 148 ARG A O 1
ATOM 1131 N N . SER A 1 149 ? -2.4 -22 6.078 1 96.44 149 SER A N 1
ATOM 1132 C CA . SER A 1 149 ? -3.512 -22 5.133 1 96.44 149 SER A CA 1
ATOM 1133 C C . SER A 1 149 ? -4.621 -22.938 5.598 1 96.44 149 SER A C 1
ATOM 1135 O O . SER A 1 149 ? -4.387 -24.125 5.832 1 96.44 149 SER A O 1
ATOM 1137 N N . GLY A 1 150 ? -5.75 -22.328 5.805 1 94.75 150 GLY A N 1
ATOM 1138 C CA . GLY A 1 150 ? -6.918 -23.109 6.172 1 94.75 150 GLY A CA 1
ATOM 1139 C C . GLY A 1 150 ? -7.992 -23.125 5.102 1 94.75 150 GLY A C 1
ATOM 1140 O O . GLY A 1 150 ? -7.707 -22.891 3.926 1 94.75 150 GLY A O 1
ATOM 1141 N N . ARG A 1 151 ? -9.227 -23.438 5.504 1 93.06 151 ARG A N 1
ATOM 1142 C CA . ARG A 1 151 ? -10.344 -23.578 4.574 1 93.06 151 ARG A CA 1
ATOM 1143 C C . ARG A 1 151 ? -10.719 -22.234 3.961 1 93.06 151 ARG A C 1
ATOM 1145 O O . ARG A 1 151 ? -11.07 -22.172 2.781 1 93.06 151 ARG A O 1
ATOM 1152 N N . ASN A 1 152 ? -10.555 -21.188 4.754 1 95.81 152 ASN A N 1
ATOM 1153 C CA . ASN A 1 152 ? -11.133 -19.938 4.297 1 95.81 152 ASN A CA 1
ATOM 1154 C C . ASN A 1 152 ? -10.094 -18.812 4.281 1 95.81 152 ASN A C 1
ATOM 1156 O O . ASN A 1 152 ? -10.391 -17.688 3.871 1 95.81 152 ASN A O 1
ATOM 1160 N N . LEU A 1 153 ? -8.898 -19.125 4.73 1 97.25 153 LEU A N 1
ATOM 1161 C CA . LEU A 1 153 ? -7.922 -18.031 4.719 1 97.25 153 LEU A CA 1
ATOM 1162 C C . LEU A 1 153 ? -6.504 -18.578 4.598 1 97.25 153 LEU A C 1
ATOM 1164 O O . LEU A 1 153 ? -6.258 -19.75 4.895 1 97.25 153 LEU A O 1
ATOM 1168 N N . THR A 1 154 ? -5.629 -17.797 4.074 1 97.94 154 THR A N 1
ATOM 1169 C CA . THR A 1 154 ? -4.191 -18.047 4.016 1 97.94 154 THR A CA 1
ATOM 1170 C C . THR A 1 154 ? -3.422 -16.859 4.598 1 97.94 154 THR A C 1
ATOM 1172 O O . THR A 1 154 ? -3.717 -15.703 4.289 1 97.94 154 THR A O 1
ATOM 1175 N N . VAL A 1 155 ? -2.475 -17.125 5.496 1 98.81 155 VAL A N 1
ATOM 1176 C CA . VAL A 1 155 ? -1.587 -16.109 6.047 1 98.81 155 VAL A CA 1
ATOM 1177 C C . VAL A 1 155 ? -0.204 -16.234 5.41 1 98.81 155 VAL A C 1
ATOM 1179 O O . VAL A 1 155 ? 0.376 -17.312 5.375 1 98.81 155 VAL A O 1
ATOM 1182 N N . VAL A 1 156 ? 0.325 -15.148 4.891 1 98.69 156 VAL A N 1
ATOM 1183 C CA . VAL A 1 156 ? 1.624 -15.117 4.227 1 98.69 156 VAL A CA 1
ATOM 1184 C C . VAL A 1 156 ? 2.549 -14.141 4.949 1 98.69 156 VAL A C 1
ATOM 1186 O O . VAL A 1 156 ? 2.172 -12.992 5.211 1 98.69 156 VAL A O 1
ATOM 1189 N N . ALA A 1 157 ? 3.723 -14.578 5.324 1 98.94 157 ALA A N 1
ATOM 1190 C CA . ALA A 1 157 ? 4.781 -13.719 5.836 1 98.94 157 ALA A CA 1
ATOM 1191 C C . ALA A 1 157 ? 5.77 -13.344 4.73 1 98.94 157 ALA A C 1
ATOM 1193 O O . ALA A 1 157 ? 6.062 -14.164 3.852 1 98.94 157 ALA A O 1
ATOM 1194 N N . MET A 1 158 ? 6.309 -12.086 4.77 1 98.88 158 MET A N 1
ATOM 1195 C CA . MET A 1 158 ? 7.211 -11.617 3.725 1 98.88 158 MET A CA 1
ATOM 1196 C C . MET A 1 158 ? 8.398 -10.875 4.324 1 98.88 158 MET A C 1
ATOM 1198 O O . MET A 1 158 ? 8.25 -10.141 5.309 1 98.88 158 MET A O 1
ATOM 1202 N N . GLU A 1 159 ? 9.484 -11.07 3.701 1 98.88 159 GLU A N 1
ATOM 1203 C CA . GLU A 1 159 ? 10.703 -10.32 4.012 1 98.88 159 GLU A CA 1
ATOM 1204 C C . GLU A 1 159 ? 11.266 -9.648 2.762 1 98.88 159 GLU A C 1
ATOM 1206 O O . GLU A 1 159 ? 11.352 -10.273 1.699 1 98.88 159 GLU A O 1
ATOM 1211 N N . PHE A 1 160 ? 11.617 -8.383 2.871 1 98.62 160 PHE A N 1
ATOM 1212 C CA . PHE A 1 160 ? 12.266 -7.602 1.823 1 98.62 160 PHE A CA 1
ATOM 1213 C C . PHE A 1 160 ? 13.727 -7.344 2.166 1 98.62 160 PHE A C 1
ATOM 1215 O O . PHE A 1 160 ? 14.039 -6.844 3.25 1 98.62 160 PHE A O 1
ATOM 1222 N N . ARG A 1 161 ? 14.57 -7.656 1.222 1 98.56 161 ARG A N 1
ATOM 1223 C CA . ARG A 1 161 ? 16 -7.484 1.457 1 98.56 161 ARG A CA 1
ATOM 1224 C C . ARG A 1 161 ? 16.672 -6.797 0.272 1 98.56 161 ARG A C 1
ATOM 1226 O O . ARG A 1 161 ? 16.266 -6.992 -0.876 1 98.56 161 ARG A O 1
ATOM 1233 N N . ILE A 1 162 ? 17.719 -5.996 0.623 1 97.56 162 ILE A N 1
ATOM 1234 C CA . ILE A 1 162 ? 18.625 -5.555 -0.431 1 97.56 162 ILE A CA 1
ATOM 1235 C C . ILE A 1 162 ? 19.375 -6.758 -1.009 1 97.56 162 ILE A C 1
ATOM 1237 O O . ILE A 1 162 ? 20.016 -7.508 -0.273 1 97.56 162 ILE A O 1
ATOM 1241 N N . LYS A 1 163 ? 19.281 -6.906 -2.283 1 97.06 163 LYS A N 1
ATOM 1242 C CA . LYS A 1 163 ? 19.797 -8.125 -2.904 1 97.06 163 LYS A CA 1
ATOM 1243 C C . LYS A 1 163 ? 21.312 -8.258 -2.686 1 97.06 163 LYS A C 1
ATOM 1245 O O . LYS A 1 163 ? 21.797 -9.32 -2.299 1 97.06 163 LYS A O 1
ATOM 1250 N N . LYS A 1 164 ? 22.031 -7.145 -2.863 1 96.38 164 LYS A N 1
ATOM 1251 C CA . LYS A 1 164 ? 23.5 -7.152 -2.836 1 96.38 164 LYS A CA 1
ATOM 1252 C C . LYS A 1 164 ? 24.016 -7.453 -1.433 1 96.38 164 LYS A C 1
ATOM 1254 O O . LYS A 1 164 ? 24.984 -8.195 -1.271 1 96.38 164 LYS A O 1
ATOM 1259 N N . THR A 1 165 ? 23.406 -6.992 -0.425 1 96.88 165 THR A N 1
ATOM 1260 C CA . THR A 1 165 ? 23.984 -7.051 0.917 1 96.88 165 THR A CA 1
ATOM 1261 C C . THR A 1 165 ? 23.234 -8.062 1.781 1 96.88 165 THR A C 1
ATOM 1263 O O . THR A 1 165 ? 23.734 -8.484 2.824 1 96.88 165 THR A O 1
ATOM 1266 N N . GLY A 1 166 ? 22.016 -8.344 1.397 1 97.69 166 GLY A N 1
ATOM 1267 C CA . GLY A 1 166 ? 21.188 -9.203 2.219 1 97.69 166 GLY A CA 1
ATOM 1268 C C . GLY A 1 166 ? 20.531 -8.477 3.381 1 97.69 166 GLY A C 1
ATOM 1269 O O . GLY A 1 166 ? 19.844 -9.086 4.195 1 97.69 166 GLY A O 1
ATOM 1270 N N . LYS A 1 167 ? 20.672 -7.188 3.414 1 97.88 167 LYS A N 1
ATOM 1271 C CA . LYS A 1 167 ? 20.109 -6.398 4.508 1 97.88 167 LYS A CA 1
ATOM 1272 C C . LYS A 1 167 ? 18.594 -6.422 4.48 1 97.88 167 LYS A C 1
ATOM 1274 O O . LYS A 1 167 ? 17.984 -6.113 3.453 1 97.88 167 LYS A O 1
ATOM 1279 N N . LEU A 1 168 ? 18 -6.824 5.684 1 98.56 168 LEU A N 1
ATOM 1280 C CA . LEU A 1 168 ? 16.547 -6.766 5.844 1 98.56 168 LEU A CA 1
ATOM 1281 C C . LEU A 1 168 ? 16.078 -5.32 5.918 1 98.56 168 LEU A C 1
ATOM 1283 O O . LEU A 1 168 ? 16.547 -4.543 6.75 1 98.56 168 LEU A O 1
ATOM 1287 N N . VAL A 1 169 ? 15.039 -4.93 5.055 1 97.81 169 VAL A N 1
ATOM 1288 C CA . VAL A 1 169 ? 14.664 -3.52 5.039 1 97.81 169 VAL A CA 1
ATOM 1289 C C . VAL A 1 169 ? 13.164 -3.379 5.305 1 97.81 169 VAL A C 1
ATOM 1291 O O . VAL A 1 169 ? 12.711 -2.346 5.805 1 97.81 169 VAL A O 1
ATOM 1294 N N . TYR A 1 170 ? 12.32 -4.352 4.953 1 98.31 170 TYR A N 1
ATOM 1295 C CA . TYR A 1 170 ? 10.898 -4.367 5.293 1 98.31 170 TYR A CA 1
ATOM 1296 C C . TYR A 1 170 ? 10.438 -5.773 5.648 1 98.31 170 TYR A C 1
ATOM 1298 O O . TYR A 1 170 ? 10.992 -6.758 5.156 1 98.31 170 TYR A O 1
ATOM 1306 N N . THR A 1 171 ? 9.422 -5.898 6.484 1 98.81 171 THR A N 1
ATOM 1307 C CA . THR A 1 171 ? 8.68 -7.133 6.711 1 98.81 171 THR A CA 1
ATOM 1308 C C . THR A 1 171 ? 7.176 -6.891 6.574 1 98.81 171 THR A C 1
ATOM 1310 O O . THR A 1 171 ? 6.707 -5.762 6.73 1 98.81 171 THR A O 1
ATOM 1313 N N . ALA A 1 172 ? 6.512 -7.922 6.23 1 98.81 172 ALA A N 1
ATOM 1314 C CA . ALA A 1 172 ? 5.062 -7.801 6.078 1 98.81 172 ALA A CA 1
ATOM 1315 C C . ALA A 1 172 ? 4.367 -9.125 6.395 1 98.81 172 ALA A C 1
ATOM 1317 O O . ALA A 1 172 ? 4.988 -10.188 6.344 1 98.81 172 ALA A O 1
ATOM 1318 N N . ARG A 1 173 ? 3.154 -9.008 6.746 1 98.81 173 ARG A N 1
ATOM 1319 C CA . ARG A 1 173 ? 2.254 -10.148 6.91 1 98.81 173 ARG A CA 1
ATOM 1320 C C . ARG A 1 173 ? 0.875 -9.836 6.332 1 98.81 173 ARG A C 1
ATOM 1322 O O . ARG A 1 173 ? 0.32 -8.766 6.57 1 98.81 173 ARG A O 1
ATOM 1329 N N . ALA A 1 174 ? 0.385 -10.742 5.57 1 98.81 174 ALA A N 1
ATOM 1330 C CA . ALA A 1 174 ? -0.917 -10.562 4.93 1 98.81 174 ALA A CA 1
ATOM 1331 C C . ALA A 1 174 ? -1.845 -11.734 5.254 1 98.81 174 ALA A C 1
ATOM 1333 O O . ALA A 1 174 ? -1.408 -12.883 5.312 1 98.81 174 ALA A O 1
ATOM 1334 N N . THR A 1 175 ? -3.09 -11.43 5.488 1 98.75 175 THR A N 1
ATOM 1335 C CA . THR A 1 175 ? -4.156 -12.422 5.559 1 98.75 175 THR A CA 1
ATOM 1336 C C . THR A 1 175 ? -5.074 -12.32 4.344 1 98.75 175 THR A C 1
ATOM 1338 O O . THR A 1 175 ? -5.664 -11.266 4.094 1 98.75 175 THR A O 1
ATOM 1341 N N . LEU A 1 176 ? -5.211 -13.359 3.6 1 97.38 176 LEU A N 1
ATOM 1342 C CA . LEU A 1 176 ? -6.078 -13.43 2.428 1 97.38 176 LEU A CA 1
ATOM 1343 C C . LEU A 1 176 ? -7.273 -14.336 2.691 1 97.38 176 LEU A C 1
ATOM 1345 O O . LEU A 1 176 ? -7.109 -15.477 3.139 1 97.38 176 LEU A O 1
ATOM 1349 N N . TYR A 1 177 ? -8.391 -13.852 2.379 1 96.44 177 TYR A N 1
ATOM 1350 C CA . TYR A 1 177 ? -9.609 -14.648 2.51 1 96.44 177 TYR A CA 1
ATOM 1351 C C . TYR A 1 177 ? -9.945 -15.344 1.196 1 96.44 177 TYR A C 1
ATOM 1353 O O . TYR A 1 177 ? -9.797 -14.758 0.121 1 96.44 177 TYR A O 1
ATOM 1361 N N . HIS A 1 178 ? -10.391 -16.531 1.314 1 95.31 178 HIS A N 1
ATOM 1362 C CA . HIS A 1 178 ? -10.852 -17.328 0.176 1 95.31 178 HIS A CA 1
ATOM 1363 C C . HIS A 1 178 ? -12.352 -17.156 -0.035 1 95.31 178 HIS A C 1
ATOM 1365 O O . HIS A 1 178 ? -13.148 -17.391 0.88 1 95.31 178 HIS A O 1
ATOM 1371 N N . MET A 1 179 ? -12.703 -16.781 -1.217 1 90.44 179 MET A N 1
ATOM 1372 C CA . MET A 1 179 ? -14.133 -16.656 -1.511 1 90.44 179 MET A CA 1
ATOM 1373 C C . MET A 1 179 ? -14.516 -17.516 -2.711 1 90.44 179 MET A C 1
ATOM 1375 O O . MET A 1 179 ? -13.758 -17.609 -3.676 1 90.44 179 MET A O 1
ATOM 1379 N N . PRO A 1 180 ? -15.68 -18.125 -2.74 1 88.5 180 PRO A N 1
ATOM 1380 C CA . PRO A 1 180 ? -16.703 -18.094 -1.688 1 88.5 180 PRO A CA 1
ATOM 1381 C C . PRO A 1 180 ? -16.328 -18.953 -0.478 1 88.5 180 PRO A C 1
ATOM 1383 O O . PRO A 1 180 ? -15.492 -19.859 -0.589 1 88.5 180 PRO A O 1
ATOM 1386 N N . ILE A 1 181 ? -16.812 -18.5 0.68 1 83.25 181 ILE A N 1
ATOM 1387 C CA . ILE A 1 181 ? -16.547 -19.219 1.918 1 83.25 181 ILE A CA 1
ATOM 1388 C C . ILE A 1 181 ? -17.078 -20.641 1.813 1 83.25 181 ILE A C 1
ATOM 1390 O O . ILE A 1 181 ? -18.141 -20.875 1.235 1 83.25 181 ILE A O 1
ATOM 1394 N N . ALA A 1 182 ? -16.234 -21.453 2.322 1 71.5 182 ALA A N 1
ATOM 1395 C CA . ALA A 1 182 ? -16.641 -22.859 2.33 1 71.5 182 ALA A CA 1
ATOM 1396 C C . ALA A 1 182 ? -17.891 -23.062 3.197 1 71.5 182 ALA A C 1
ATOM 1398 O O . ALA A 1 182 ? -18.062 -22.375 4.207 1 71.5 182 ALA A O 1
ATOM 1399 N N . LYS A 1 183 ? -18.828 -23.641 2.58 1 66.62 183 LYS A N 1
ATOM 1400 C CA . LYS A 1 183 ? -20.047 -23.984 3.295 1 66.62 183 LYS A CA 1
ATOM 1401 C C . LYS A 1 183 ? -19.766 -24.969 4.438 1 66.62 183 LYS A C 1
ATOM 1403 O O . LYS A 1 183 ? -18.906 -25.828 4.312 1 66.62 183 LYS A O 1
ATOM 1408 N N . LEU A 1 184 ? -19.875 -24.516 5.676 1 51.78 184 LEU A N 1
ATOM 1409 C CA . LEU A 1 184 ? -19.844 -25.469 6.777 1 51.78 184 LEU A CA 1
ATOM 1410 C C . LEU A 1 184 ? -20.703 -26.688 6.465 1 51.78 184 LEU A C 1
ATOM 1412 O O . LEU A 1 184 ? -21.812 -26.547 5.965 1 51.78 184 LEU A O 1
ATOM 1416 N N . MET B 1 1 ? 50.594 -5.938 -53.969 1 30.48 1 MET B N 1
ATOM 1417 C CA . MET B 1 1 ? 50.688 -5.59 -52.562 1 30.48 1 MET B CA 1
ATOM 1418 C C . MET B 1 1 ? 49.312 -5.191 -52 1 30.48 1 MET B C 1
ATOM 1420 O O . MET B 1 1 ? 48.844 -4.086 -52.281 1 30.48 1 MET B O 1
ATOM 1424 N N . GLU B 1 2 ? 48.375 -6.164 -51.969 1 29.86 2 GLU B N 1
ATOM 1425 C CA . GLU B 1 2 ? 46.938 -6.254 -51.812 1 29.86 2 GLU B CA 1
ATOM 1426 C C . GLU B 1 2 ? 46.5 -5.801 -50.438 1 29.86 2 GLU B C 1
ATOM 1428 O O . GLU B 1 2 ? 47.188 -6.059 -49.438 1 29.86 2 GLU B O 1
ATOM 1433 N N . LYS B 1 3 ? 45.656 -4.684 -50.438 1 29.75 3 LYS B N 1
ATOM 1434 C CA . LYS B 1 3 ? 44.875 -3.941 -49.438 1 29.75 3 LYS B CA 1
ATOM 1435 C C . LYS B 1 3 ? 44.062 -4.883 -48.562 1 29.75 3 LYS B C 1
ATOM 1437 O O . LYS B 1 3 ? 43.156 -5.574 -49.062 1 29.75 3 LYS B O 1
ATOM 1442 N N . ASN B 1 4 ? 44.688 -5.609 -47.625 1 31.06 4 ASN B N 1
ATOM 1443 C CA . ASN B 1 4 ? 44.094 -6.5 -46.625 1 31.06 4 ASN B CA 1
ATOM 1444 C C . ASN B 1 4 ? 43.031 -5.781 -45.812 1 31.06 4 ASN B C 1
ATOM 1446 O O . ASN B 1 4 ? 43.375 -4.91 -45 1 31.06 4 ASN B O 1
ATOM 1450 N N . SER B 1 5 ? 42 -5.32 -46.469 1 28.09 5 SER B N 1
ATOM 1451 C CA . SER B 1 5 ? 40.906 -4.66 -45.781 1 28.09 5 SER B CA 1
ATOM 1452 C C . SER B 1 5 ? 40.406 -5.504 -44.594 1 28.09 5 SER B C 1
ATOM 1454 O O . SER B 1 5 ? 40.094 -6.684 -44.75 1 28.09 5 SER B O 1
ATOM 1456 N N . VAL B 1 6 ? 40.938 -5.246 -43.406 1 32.28 6 VAL B N 1
ATOM 1457 C CA . VAL B 1 6 ? 40.562 -5.711 -42.094 1 32.28 6 VAL B CA 1
ATOM 1458 C C . VAL B 1 6 ? 39.062 -5.535 -41.875 1 32.28 6 VAL B C 1
ATOM 1460 O O . VAL B 1 6 ? 38.562 -4.414 -41.875 1 32.28 6 VAL B O 1
ATOM 1463 N N . SER B 1 7 ? 38.156 -6.199 -42.594 1 27.39 7 SER B N 1
ATOM 1464 C CA . SER B 1 7 ? 36.75 -6.152 -42.312 1 27.39 7 SER B CA 1
ATOM 1465 C C . SER B 1 7 ? 36.43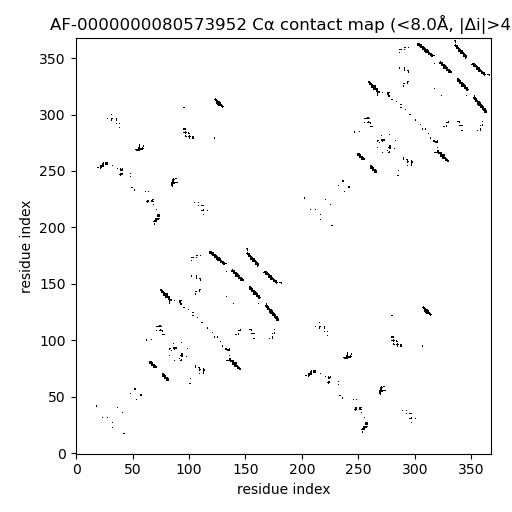8 -6.5 -40.844 1 27.39 7 SER B C 1
ATOM 1467 O O . SER B 1 7 ? 36.688 -7.633 -40.406 1 27.39 7 SER B O 1
ATOM 1469 N N . THR B 1 8 ? 36.844 -5.594 -39.875 1 30.61 8 THR B N 1
ATOM 1470 C CA . THR B 1 8 ? 36.469 -5.758 -38.469 1 30.61 8 THR B CA 1
ATOM 1471 C C . THR B 1 8 ? 34.969 -5.965 -38.312 1 30.61 8 THR B C 1
ATOM 1473 O O . THR B 1 8 ? 34.188 -5.07 -38.625 1 30.61 8 THR B O 1
ATOM 1476 N N . THR B 1 9 ? 34.469 -7.125 -38.656 1 26.58 9 THR B N 1
ATOM 1477 C CA . THR B 1 9 ? 33.094 -7.48 -38.312 1 26.58 9 THR B CA 1
ATOM 1478 C C . THR B 1 9 ? 32.812 -7.266 -36.812 1 26.58 9 THR B C 1
ATOM 1480 O O . THR B 1 9 ? 33.406 -7.926 -35.969 1 26.58 9 THR B O 1
ATOM 1483 N N . ALA B 1 10 ? 32.688 -6.016 -36.406 1 30.83 10 ALA B N 1
ATOM 1484 C CA . ALA B 1 10 ? 32.156 -5.723 -35.094 1 30.83 10 ALA B CA 1
ATOM 1485 C C . ALA B 1 10 ? 30.922 -6.562 -34.781 1 30.83 10 ALA B C 1
ATOM 1487 O O . ALA B 1 10 ? 29.906 -6.449 -35.469 1 30.83 10 ALA B O 1
ATOM 1488 N N . SER B 1 11 ? 31.078 -7.867 -34.344 1 28.39 11 SER B N 1
ATOM 1489 C CA . SER B 1 11 ? 29.984 -8.633 -33.75 1 28.39 11 SER B CA 1
ATOM 1490 C C . SER B 1 11 ? 29.25 -7.809 -32.688 1 28.39 11 SER B C 1
ATOM 1492 O O . SER B 1 11 ? 29.859 -7.309 -31.75 1 28.39 11 SER B O 1
ATOM 1494 N N . ILE B 1 12 ? 28.359 -7.027 -33.062 1 27.95 12 ILE B N 1
ATOM 1495 C CA . ILE B 1 12 ? 27.391 -6.484 -32.125 1 27.95 12 ILE B CA 1
ATOM 1496 C C . ILE B 1 12 ? 26.891 -7.598 -31.203 1 27.95 12 ILE B C 1
ATOM 1498 O O . ILE B 1 12 ? 26.203 -8.516 -31.641 1 27.95 12 ILE B O 1
ATOM 1502 N N . ALA B 1 13 ? 27.719 -8.086 -30.281 1 30.69 13 ALA B N 1
ATOM 1503 C CA . ALA B 1 13 ? 27.25 -8.859 -29.156 1 30.69 13 ALA B CA 1
ATOM 1504 C C . ALA B 1 13 ? 25.891 -8.352 -28.672 1 30.69 13 ALA B C 1
ATOM 1506 O O . ALA B 1 13 ? 25.766 -7.199 -28.25 1 30.69 13 ALA B O 1
ATOM 1507 N N . GLY B 1 14 ? 24.781 -8.781 -29.312 1 28.2 14 GLY B N 1
ATOM 1508 C CA . GLY B 1 14 ? 23.406 -8.641 -28.859 1 28.2 14 GLY B CA 1
ATOM 1509 C C . GLY B 1 14 ? 23.266 -8.672 -27.344 1 28.2 14 GLY B C 1
ATOM 1510 O O . GLY B 1 14 ? 24 -9.391 -26.672 1 28.2 14 GLY B O 1
ATOM 1511 N N . GLU B 1 15 ? 22.812 -7.609 -26.75 1 31.92 15 GLU B N 1
ATOM 1512 C CA . GLU B 1 15 ? 22.438 -7.477 -25.359 1 31.92 15 GLU B CA 1
ATOM 1513 C C . GLU B 1 15 ? 21.844 -8.773 -24.812 1 31.92 15 GLU B C 1
ATOM 1515 O O . GLU B 1 15 ? 20.922 -9.336 -25.422 1 31.92 15 GLU B O 1
ATOM 1520 N N . ALA B 1 16 ? 22.625 -9.672 -24.234 1 32.03 16 ALA B N 1
ATOM 1521 C CA . ALA B 1 16 ? 22.234 -10.852 -23.453 1 32.03 16 ALA B CA 1
ATOM 1522 C C . ALA B 1 16 ? 20.906 -10.609 -22.734 1 32.03 16 ALA B C 1
ATOM 1524 O O . ALA B 1 16 ? 20.844 -9.836 -21.781 1 32.03 16 ALA B O 1
ATOM 1525 N N . GLN B 1 17 ? 19.766 -10.453 -23.406 1 33.19 17 GLN B N 1
ATOM 1526 C CA . GLN B 1 17 ? 18.453 -10.633 -22.797 1 33.19 17 GLN B CA 1
ATOM 1527 C C . GLN B 1 17 ? 18.469 -11.758 -21.766 1 33.19 17 GLN B C 1
ATOM 1529 O O . GLN B 1 17 ? 18.5 -12.938 -22.125 1 33.19 17 GLN B O 1
ATOM 1534 N N . SER B 1 18 ? 19.328 -11.867 -20.812 1 35.78 18 SER B N 1
ATOM 1535 C CA . SER B 1 18 ? 19.25 -12.859 -19.75 1 35.78 18 SER B CA 1
ATOM 1536 C C . SER B 1 18 ? 17.812 -13.164 -19.375 1 35.78 18 SER B C 1
ATOM 1538 O O . SER B 1 18 ? 17.109 -12.312 -18.812 1 35.78 18 SER B O 1
ATOM 1540 N N . SER B 1 19 ? 17.016 -13.781 -20.141 1 38.22 19 SER B N 1
ATOM 1541 C CA . SER B 1 19 ? 15.758 -14.453 -19.812 1 38.22 19 SER B CA 1
ATOM 1542 C C . SER B 1 19 ? 15.812 -15.062 -18.406 1 38.22 19 SER B C 1
ATOM 1544 O O . SER B 1 19 ? 16.438 -16.109 -18.203 1 38.22 19 SER B O 1
ATOM 1546 N N . SER B 1 20 ? 16.141 -14.398 -17.406 1 45 20 SER B N 1
ATOM 1547 C CA . SER B 1 20 ? 16.172 -14.984 -16.062 1 45 20 SER B CA 1
ATOM 1548 C C . SER B 1 20 ? 14.945 -15.867 -15.828 1 45 20 SER B C 1
ATOM 1550 O O . SER B 1 20 ? 13.82 -15.383 -15.758 1 45 20 SER B O 1
ATOM 1552 N N . GLU B 1 21 ? 14.992 -17 -16.438 1 49.09 21 GLU B N 1
ATOM 1553 C CA . GLU B 1 21 ? 14.055 -18.109 -16.25 1 49.09 21 GLU B CA 1
ATOM 1554 C C . GLU B 1 21 ? 13.602 -18.203 -14.797 1 49.09 21 GLU B C 1
ATOM 1556 O O . GLU B 1 21 ? 14.438 -18.266 -13.891 1 49.09 21 GLU B O 1
ATOM 1561 N N . VAL B 1 22 ? 12.359 -17.719 -14.578 1 58.91 22 VAL B N 1
ATOM 1562 C CA . VAL B 1 22 ? 11.719 -18 -13.289 1 58.91 22 VAL B CA 1
ATOM 1563 C C . VAL B 1 22 ? 11.836 -19.484 -12.953 1 58.91 22 VAL B C 1
ATOM 1565 O O . VAL B 1 22 ? 11.453 -20.344 -13.758 1 58.91 22 VAL B O 1
ATOM 1568 N N . THR B 1 23 ? 12.664 -19.859 -11.992 1 65.62 23 THR B N 1
ATOM 1569 C CA . THR B 1 23 ? 12.719 -21.25 -11.547 1 65.62 23 THR B CA 1
ATOM 1570 C C . THR B 1 23 ? 11.398 -21.672 -10.914 1 65.62 23 THR B C 1
ATOM 1572 O O . THR B 1 23 ? 11 -21.125 -9.883 1 65.62 23 THR B O 1
ATOM 1575 N N . VAL B 1 24 ? 10.531 -22.312 -11.664 1 64.94 24 VAL B N 1
ATOM 1576 C CA . VAL B 1 24 ? 9.289 -22.875 -11.133 1 64.94 24 VAL B CA 1
ATOM 1577 C C . VAL B 1 24 ? 9.516 -24.312 -10.688 1 64.94 24 VAL B C 1
ATOM 1579 O O . VAL B 1 24 ? 10.055 -25.125 -11.438 1 64.94 24 VAL B O 1
ATOM 1582 N N . ALA B 1 25 ? 9.242 -24.469 -9.445 1 65 25 ALA B N 1
ATOM 1583 C CA . ALA B 1 25 ? 9.367 -25.828 -8.953 1 65 25 ALA B CA 1
ATOM 1584 C C . ALA B 1 25 ? 8.477 -26.781 -9.75 1 65 25 ALA B C 1
ATOM 1586 O O . ALA B 1 25 ? 7.332 -26.453 -10.062 1 65 25 ALA B O 1
ATOM 1587 N N . LYS B 1 26 ? 8.984 -27.797 -10.297 1 60.41 26 LYS B N 1
ATOM 1588 C CA . LYS B 1 26 ? 8.367 -28.844 -11.109 1 60.41 26 LYS B CA 1
ATOM 1589 C C . LYS B 1 26 ? 7.082 -29.359 -10.469 1 60.41 26 LYS B C 1
ATOM 1591 O O . LYS B 1 26 ? 6.242 -29.953 -11.141 1 60.41 26 LYS B O 1
ATOM 1596 N N . SER B 1 27 ? 6.906 -28.938 -9.133 1 65.75 27 SER B N 1
ATOM 1597 C CA . SER B 1 27 ? 5.781 -29.562 -8.438 1 65.75 27 SER B CA 1
ATOM 1598 C C . SER B 1 27 ? 4.512 -28.734 -8.602 1 65.75 27 SER B C 1
ATOM 1600 O O . SER B 1 27 ? 3.426 -29.172 -8.219 1 65.75 27 SER B O 1
ATOM 1602 N N . LEU B 1 28 ? 4.598 -27.625 -9.227 1 68.5 28 LEU B N 1
ATOM 1603 C CA . LEU B 1 28 ? 3.385 -26.812 -9.336 1 68.5 28 LEU B CA 1
ATOM 1604 C C . LEU B 1 28 ? 2.689 -27.078 -10.672 1 68.5 28 LEU B C 1
ATOM 1606 O O . LEU B 1 28 ? 3.348 -27.156 -11.711 1 68.5 28 LEU B O 1
ATOM 1610 N N . PRO B 1 29 ? 1.353 -27.359 -10.641 1 67.12 29 PRO B N 1
ATOM 1611 C CA . PRO B 1 29 ? 0.625 -27.453 -11.906 1 67.12 29 PRO B CA 1
ATOM 1612 C C . PRO B 1 29 ? 0.821 -26.234 -12.797 1 67.12 29 PRO B C 1
ATOM 1614 O O . PRO B 1 29 ? 0.972 -25.109 -12.281 1 67.12 29 PRO B O 1
ATOM 1617 N N . ALA B 1 30 ? 0.969 -26.453 -14.047 1 63.34 30 ALA B N 1
ATOM 1618 C CA . ALA B 1 30 ? 1.25 -25.438 -15.055 1 63.34 30 ALA B CA 1
ATOM 1619 C C . ALA B 1 30 ? 0.25 -24.281 -14.961 1 63.34 30 ALA B C 1
ATOM 1621 O O . ALA B 1 30 ? 0.606 -23.125 -15.18 1 63.34 30 ALA B O 1
ATOM 1622 N N . GLU B 1 31 ? -0.963 -24.625 -14.625 1 62.5 31 GLU B N 1
ATOM 1623 C CA . GLU B 1 31 ? -2.006 -23.609 -14.539 1 62.5 31 GLU B CA 1
ATOM 1624 C C . GLU B 1 31 ? -1.692 -22.578 -13.453 1 62.5 31 GLU B C 1
ATOM 1626 O O . GLU B 1 31 ? -1.904 -21.391 -13.641 1 62.5 31 GLU B O 1
ATOM 1631 N N . TYR B 1 32 ? -1.142 -23.031 -12.375 1 64.44 32 TYR B N 1
ATOM 1632 C CA . TYR B 1 32 ? -0.764 -22.141 -11.281 1 64.44 32 TYR B CA 1
ATOM 1633 C C . TYR B 1 32 ? 0.392 -21.25 -11.695 1 64.44 32 TYR B C 1
ATOM 1635 O O . TYR B 1 32 ? 0.401 -20.047 -11.375 1 64.44 32 TYR B O 1
ATOM 1643 N N . VAL B 1 33 ? 1.181 -21.828 -12.445 1 64.12 33 VAL B N 1
ATOM 1644 C CA . VAL B 1 33 ? 2.389 -21.109 -12.844 1 64.12 33 VAL B CA 1
ATOM 1645 C C . VAL B 1 33 ? 2.02 -19.938 -13.758 1 64.12 33 VAL B C 1
ATOM 1647 O O . VAL B 1 33 ? 2.529 -18.828 -13.594 1 64.12 33 VAL B O 1
ATOM 1650 N N . ARG B 1 34 ? 1.068 -20.234 -14.641 1 63.25 34 ARG B N 1
ATOM 1651 C CA . ARG B 1 34 ? 0.668 -19.203 -15.586 1 63.25 34 ARG B CA 1
ATOM 1652 C C . ARG B 1 34 ? -0.021 -18.047 -14.867 1 63.25 34 ARG B C 1
ATOM 1654 O O . ARG B 1 34 ? 0.239 -16.875 -15.172 1 63.25 34 ARG B O 1
ATOM 1661 N N . GLU B 1 35 ? -0.819 -18.359 -13.93 1 63.44 35 GLU B N 1
ATOM 1662 C CA . GLU B 1 35 ? -1.522 -17.328 -13.172 1 63.44 35 GLU B CA 1
ATOM 1663 C C . GLU B 1 35 ? -0.55 -16.5 -12.352 1 63.44 35 GLU B C 1
ATOM 1665 O O . GLU B 1 35 ? -0.655 -15.266 -12.32 1 63.44 35 GLU B O 1
ATOM 1670 N N . ILE B 1 36 ? 0.348 -17.156 -11.766 1 67.38 36 ILE B N 1
ATOM 1671 C CA . ILE B 1 36 ? 1.315 -16.469 -10.914 1 67.38 36 ILE B CA 1
ATOM 1672 C C . ILE B 1 36 ? 2.215 -15.578 -11.766 1 67.38 36 ILE B C 1
ATOM 1674 O O . ILE B 1 36 ? 2.525 -14.453 -11.375 1 67.38 36 ILE B O 1
ATOM 1678 N N . GLU B 1 37 ? 2.469 -16.094 -12.938 1 64.69 37 GLU B N 1
ATOM 1679 C CA . GLU B 1 37 ? 3.283 -15.312 -13.859 1 64.69 37 GLU B CA 1
ATOM 1680 C C . GLU B 1 37 ? 2.584 -14.016 -14.258 1 64.69 37 GLU B C 1
ATOM 1682 O O . GLU B 1 37 ? 3.238 -12.992 -14.469 1 64.69 37 GLU B O 1
ATOM 1687 N N . SER B 1 38 ? 1.271 -14.117 -14.281 1 63.03 38 SER B N 1
ATOM 1688 C CA . SER B 1 38 ? 0.524 -12.938 -14.695 1 63.03 38 SER B CA 1
ATOM 1689 C C . SER B 1 38 ? 0.62 -11.828 -13.648 1 63.03 38 SER B C 1
ATOM 1691 O O . SER B 1 38 ? 0.407 -10.656 -13.961 1 63.03 38 SER B O 1
ATOM 1693 N N . PHE B 1 39 ? 0.899 -12.266 -12.453 1 61.03 39 PHE B N 1
ATOM 1694 C CA . PHE B 1 39 ? 1.06 -11.281 -11.383 1 61.03 39 PHE B CA 1
ATOM 1695 C C . PHE B 1 39 ? 2.383 -10.539 -11.531 1 61.03 39 PHE B C 1
ATOM 1697 O O . PHE B 1 39 ? 2.557 -9.461 -10.961 1 61.03 39 PHE B O 1
ATOM 1704 N N . PHE B 1 40 ? 3.264 -11.281 -12.234 1 56.47 40 PHE B N 1
ATOM 1705 C CA . PHE B 1 40 ? 4.609 -10.742 -12.391 1 56.47 40 PHE B CA 1
ATOM 1706 C C . PHE B 1 40 ? 4.918 -10.461 -13.852 1 56.47 40 PHE B C 1
ATOM 1708 O O . PHE B 1 40 ? 4.465 -11.195 -14.734 1 56.47 40 PHE B O 1
ATOM 1715 N N . ILE B 1 41 ? 4.898 -9.289 -14.391 1 47.94 41 ILE B N 1
ATOM 1716 C CA . ILE B 1 41 ? 5.234 -9.078 -15.797 1 47.94 41 ILE B CA 1
ATOM 1717 C C . ILE B 1 41 ? 6.41 -9.977 -16.188 1 47.94 41 ILE B C 1
ATOM 1719 O O . ILE B 1 41 ? 7.461 -9.938 -15.539 1 47.94 41 ILE B O 1
ATOM 1723 N N . ARG B 1 42 ? 6.051 -11.078 -16.672 1 40.84 42 ARG B N 1
ATOM 1724 C CA . ARG B 1 42 ? 7.047 -11.852 -17.422 1 40.84 42 ARG B CA 1
ATOM 1725 C C . ARG B 1 42 ? 8.07 -10.938 -18.078 1 40.84 42 ARG B C 1
ATOM 1727 O O . ARG B 1 42 ? 7.812 -9.75 -18.281 1 40.84 42 ARG B O 1
ATOM 1734 N N . LYS B 1 43 ? 8.656 -11.547 -19.25 1 36.22 43 LYS B N 1
ATOM 1735 C CA . LYS B 1 43 ? 9.727 -11.469 -20.25 1 36.22 43 LYS B CA 1
ATOM 1736 C C . LYS B 1 43 ? 9.742 -10.102 -20.922 1 36.22 43 LYS B C 1
ATOM 1738 O O . LYS B 1 43 ? 8.781 -9.336 -20.828 1 36.22 43 LYS B O 1
ATOM 1743 N N . GLY B 1 44 ? 9.992 -10.078 -22.234 1 32.25 44 GLY B N 1
ATOM 1744 C CA . GLY B 1 44 ? 10.484 -9.273 -23.344 1 32.25 44 GLY B CA 1
ATOM 1745 C C . GLY B 1 44 ? 9.57 -8.117 -23.688 1 32.25 44 GLY B C 1
ATOM 1746 O O . GLY B 1 44 ? 9.758 -7.461 -24.719 1 32.25 44 GLY B O 1
ATOM 1747 N N . SER B 1 45 ? 8.211 -8.258 -23.5 1 35.19 45 SER B N 1
ATOM 1748 C CA . SER B 1 45 ? 7.598 -7.145 -24.219 1 35.19 45 SER B CA 1
ATOM 1749 C C . SER B 1 45 ? 7.844 -5.824 -23.5 1 35.19 45 SER B C 1
ATOM 1751 O O . SER B 1 45 ? 7.617 -5.723 -22.281 1 35.19 45 SER B O 1
ATOM 1753 N N . SER B 1 46 ? 8.625 -5.004 -23.891 1 35.69 46 SER B N 1
ATOM 1754 C CA . SER B 1 46 ? 8.992 -3.598 -23.75 1 35.69 46 SER B CA 1
ATOM 1755 C C . SER B 1 46 ? 7.793 -2.758 -23.312 1 35.69 46 SER B C 1
ATOM 1757 O O . SER B 1 46 ? 7.34 -1.881 -24.047 1 35.69 46 SER B O 1
ATOM 1759 N N . ALA B 1 47 ? 6.641 -3.285 -22.828 1 39.16 47 ALA B N 1
ATOM 1760 C CA . ALA B 1 47 ? 5.719 -2.174 -22.609 1 39.16 47 ALA B CA 1
ATOM 1761 C C . ALA B 1 47 ? 6.309 -1.155 -21.641 1 39.16 47 ALA B C 1
ATOM 1763 O O . ALA B 1 47 ? 6.617 -1.487 -20.5 1 39.16 47 ALA B O 1
ATOM 1764 N N . HIS B 1 48 ? 6.891 -0.217 -22.125 1 46.75 48 HIS B N 1
ATOM 1765 C CA . HIS B 1 48 ? 7.473 0.981 -21.531 1 46.75 48 HIS B CA 1
ATOM 1766 C C . HIS B 1 48 ? 6.531 1.597 -20.5 1 46.75 48 HIS B C 1
ATOM 1768 O O . HIS B 1 48 ? 5.32 1.655 -20.719 1 46.75 48 HIS B O 1
ATOM 1774 N N . LEU B 1 49 ? 6.82 1.481 -19.125 1 54.25 49 LEU B N 1
ATOM 1775 C CA . LEU B 1 49 ? 6.145 2.441 -18.25 1 54.25 49 LEU B CA 1
ATOM 1776 C C . LEU B 1 49 ? 5.664 3.648 -19.047 1 54.25 49 LEU B C 1
ATOM 1778 O O . LEU B 1 49 ? 6.305 4.047 -20.031 1 54.25 49 LEU B O 1
ATOM 1782 N N . PRO B 1 50 ? 4.453 3.945 -18.969 1 50.53 50 PRO B N 1
ATOM 1783 C CA . PRO B 1 50 ? 4.121 5.176 -19.688 1 50.53 50 PRO B CA 1
ATOM 1784 C C . PRO B 1 50 ? 5.238 6.215 -19.625 1 50.53 50 PRO B C 1
ATOM 1786 O O . PRO B 1 50 ? 6.023 6.23 -18.672 1 50.53 50 PRO B O 1
ATOM 1789 N N . GLU B 1 51 ? 5.57 6.715 -20.719 1 51.47 51 GLU B N 1
ATOM 1790 C CA . GLU B 1 51 ? 6.637 7.699 -20.906 1 51.47 51 GLU B CA 1
ATOM 1791 C C . GLU B 1 51 ? 6.789 8.586 -19.672 1 51.47 51 GLU B C 1
ATOM 1793 O O . GLU B 1 51 ? 7.898 9 -19.328 1 51.47 51 GLU B O 1
ATOM 1798 N N . ASN B 1 52 ? 5.734 8.906 -19.109 1 47.03 52 ASN B N 1
ATOM 1799 C CA . ASN B 1 52 ? 5.836 9.836 -17.984 1 47.03 52 ASN B CA 1
ATOM 1800 C C . ASN B 1 52 ? 6.324 9.141 -16.719 1 47.03 52 ASN B C 1
ATOM 1802 O O . ASN B 1 52 ? 6.547 9.781 -15.695 1 47.03 52 ASN B O 1
ATOM 1806 N N . HIS B 1 53 ? 6.445 7.844 -16.812 1 55.44 53 HIS B N 1
ATOM 1807 C CA . HIS B 1 53 ? 6.902 7.062 -15.664 1 55.44 53 HIS B CA 1
ATOM 1808 C C . HIS B 1 53 ? 8.375 7.32 -15.375 1 55.44 53 HIS B C 1
ATOM 1810 O O . HIS B 1 53 ? 8.891 6.887 -14.344 1 55.44 53 HIS B O 1
ATOM 1816 N N . LYS B 1 54 ? 8.859 8.164 -16.281 1 58.16 54 LYS B N 1
ATOM 1817 C CA . LYS B 1 54 ? 10.266 8.523 -16.094 1 58.16 54 LYS B CA 1
ATOM 1818 C C . LYS B 1 54 ? 10.398 9.742 -15.195 1 58.16 54 LYS B C 1
ATOM 1820 O O . LYS B 1 54 ? 11.508 10.094 -14.773 1 58.16 54 LYS B O 1
ATOM 1825 N N . SER B 1 55 ? 9.156 10.25 -14.883 1 66.81 55 SER B N 1
ATOM 1826 C CA . SER B 1 55 ? 9.258 11.445 -14.039 1 66.81 55 SER B CA 1
ATOM 1827 C C . SER B 1 55 ? 9.461 11.07 -12.578 1 66.81 55 SER B C 1
ATOM 1829 O O . SER B 1 55 ? 8.867 10.109 -12.086 1 66.81 55 SER B O 1
ATOM 1831 N N . LYS B 1 56 ? 10.359 11.766 -11.984 1 76.81 56 LYS B N 1
ATOM 1832 C CA . LYS B 1 56 ? 10.648 11.594 -10.562 1 76.81 56 LYS B CA 1
ATOM 1833 C C . LYS B 1 56 ? 9.383 11.758 -9.727 1 76.81 56 LYS B C 1
ATOM 1835 O O . LYS B 1 56 ? 8.633 12.719 -9.906 1 76.81 56 LYS B O 1
ATOM 1840 N N . ASP B 1 57 ? 9.07 10.734 -8.891 1 79.81 57 ASP B N 1
ATOM 1841 C CA . ASP B 1 57 ? 7.977 10.742 -7.926 1 79.81 57 ASP B CA 1
ATOM 1842 C C . ASP B 1 57 ? 6.625 10.766 -8.633 1 79.81 57 ASP B C 1
ATOM 1844 O O . ASP B 1 57 ? 5.715 11.484 -8.211 1 79.81 57 ASP B O 1
ATOM 1848 N N . PHE B 1 58 ? 6.582 10.109 -9.789 1 77.12 58 PHE B N 1
ATOM 1849 C CA . PHE B 1 58 ? 5.344 9.93 -10.539 1 77.12 58 PHE B CA 1
ATOM 1850 C C . PHE B 1 58 ? 4.246 9.367 -9.648 1 77.12 58 PHE B C 1
ATOM 1852 O O . PHE B 1 58 ? 3.084 9.758 -9.766 1 77.12 58 PHE B O 1
ATOM 1859 N N . TYR B 1 59 ? 4.598 8.5 -8.812 1 82.62 59 TYR B N 1
ATOM 1860 C CA . TYR B 1 59 ? 3.668 7.859 -7.887 1 82.62 59 TYR B CA 1
ATOM 1861 C C . TYR B 1 59 ? 2.934 8.891 -7.043 1 82.62 59 TYR B C 1
ATOM 1863 O O . TYR B 1 59 ? 1.71 8.836 -6.902 1 82.62 59 TYR B O 1
ATOM 1871 N N . SER B 1 60 ? 3.631 9.812 -6.473 1 79.5 60 SER B N 1
ATOM 1872 C CA . SER B 1 60 ? 3.01 10.859 -5.672 1 79.5 60 SER B CA 1
ATOM 1873 C C . SER B 1 60 ? 1.997 11.648 -6.492 1 79.5 60 SER B C 1
ATOM 1875 O O . SER B 1 60 ? 0.945 12.039 -5.98 1 79.5 60 SER B O 1
ATOM 1877 N N . HIS B 1 61 ? 2.297 11.805 -7.727 1 75.69 61 HIS B N 1
ATOM 1878 C CA . HIS B 1 61 ? 1.404 12.539 -8.617 1 75.69 61 HIS B CA 1
ATOM 1879 C C . HIS B 1 61 ? 0.08 11.805 -8.797 1 75.69 61 HIS B C 1
ATOM 1881 O O . HIS B 1 61 ? -0.981 12.43 -8.844 1 75.69 61 HIS B O 1
ATOM 1887 N N . LEU B 1 62 ? 0.161 10.547 -8.898 1 76.12 62 LEU B N 1
ATOM 1888 C CA . LEU B 1 62 ? -1.046 9.742 -9.047 1 76.12 62 LEU B CA 1
ATOM 1889 C C . LEU B 1 62 ? -1.96 9.906 -7.836 1 76.12 62 LEU B C 1
ATOM 1891 O O . LEU B 1 62 ? -3.166 10.117 -7.988 1 76.12 62 LEU B O 1
ATOM 1895 N N . PHE B 1 63 ? -1.393 9.969 -6.637 1 80.69 63 PHE B N 1
ATOM 1896 C CA . PHE B 1 63 ? -2.203 10.008 -5.426 1 80.69 63 PHE B CA 1
ATOM 1897 C C . PHE B 1 63 ? -2.713 11.422 -5.164 1 80.69 63 PHE B C 1
ATOM 1899 O O . PHE B 1 63 ? -3.762 11.602 -4.543 1 80.69 63 PHE B O 1
ATOM 1906 N N . ARG B 1 64 ? -2.02 12.312 -5.605 1 73.94 64 ARG B N 1
ATOM 1907 C CA . ARG B 1 64 ? -2.492 13.688 -5.484 1 73.94 64 ARG B CA 1
ATOM 1908 C C . ARG B 1 64 ? -3.781 13.898 -6.27 1 73.94 64 ARG B C 1
ATOM 1910 O O . ARG B 1 64 ? -4.598 14.75 -5.914 1 73.94 64 ARG B O 1
ATOM 1917 N N . HIS B 1 65 ? -3.936 13.047 -7.242 1 73.06 65 HIS B N 1
ATOM 1918 C CA . HIS B 1 65 ? -5.141 13.156 -8.062 1 73.06 65 HIS B CA 1
ATOM 1919 C C . HIS B 1 65 ? -6.27 12.305 -7.492 1 73.06 65 HIS B C 1
ATOM 1921 O O . HIS B 1 65 ? -7.434 12.484 -7.852 1 73.06 65 HIS B O 1
ATOM 1927 N N . LEU B 1 66 ? -5.871 11.5 -6.645 1 81.38 66 LEU B N 1
ATOM 1928 C CA . LEU B 1 66 ? -6.855 10.57 -6.098 1 81.38 66 LEU B CA 1
ATOM 1929 C C . LEU B 1 66 ? -7.516 11.156 -4.852 1 81.38 66 LEU B C 1
ATOM 1931 O O . LEU B 1 66 ? -8.648 10.812 -4.523 1 81.38 66 LEU B O 1
ATOM 1935 N N . LEU B 1 67 ? -6.809 12.148 -4.191 1 86.62 67 LEU B N 1
ATOM 1936 C CA . LEU B 1 67 ? -7.258 12.617 -2.885 1 86.62 67 LEU B CA 1
ATOM 1937 C C . LEU B 1 67 ? -7.605 14.102 -2.93 1 86.62 67 LEU B C 1
ATOM 1939 O O . LEU B 1 67 ? -6.918 14.883 -3.592 1 86.62 67 LEU B O 1
ATOM 1943 N N . ARG B 1 68 ? -8.672 14.391 -2.201 1 83.25 68 ARG B N 1
ATOM 1944 C CA . ARG B 1 68 ? -9.047 15.781 -1.946 1 83.25 68 ARG B CA 1
ATOM 1945 C C . ARG B 1 68 ? -9.266 16.031 -0.457 1 83.25 68 ARG B C 1
ATOM 1947 O O . ARG B 1 68 ? -9.953 15.25 0.209 1 83.25 68 ARG B O 1
ATOM 1954 N N . ALA B 1 69 ? -8.68 17.156 0.002 1 86.31 69 ALA B N 1
ATOM 1955 C CA . ALA B 1 69 ? -8.875 17.484 1.412 1 86.31 69 ALA B CA 1
ATOM 1956 C C . ALA B 1 69 ? -10.32 17.875 1.691 1 86.31 69 ALA B C 1
ATOM 1958 O O . ALA B 1 69 ? -10.938 18.609 0.912 1 86.31 69 ALA B O 1
ATOM 1959 N N . ASN B 1 70 ? -10.922 17.312 2.658 1 86.69 70 ASN B N 1
ATOM 1960 C CA . ASN B 1 70 ? -12.242 17.688 3.16 1 86.69 70 ASN B CA 1
ATOM 1961 C C . ASN B 1 70 ? -12.148 18.672 4.32 1 86.69 70 ASN B C 1
ATOM 1963 O O . ASN B 1 70 ? -12.742 19.75 4.277 1 86.69 70 ASN B O 1
ATOM 1967 N N . TYR B 1 71 ? -11.344 18.391 5.336 1 86.5 71 TYR B N 1
ATOM 1968 C CA . TYR B 1 71 ? -11.016 19.344 6.398 1 86.5 71 TYR B CA 1
ATOM 1969 C C . TYR B 1 71 ? -9.68 18.984 7.043 1 86.5 71 TYR B C 1
ATOM 1971 O O . TYR B 1 71 ? -9.25 17.828 7.008 1 86.5 71 TYR B O 1
ATOM 1979 N N . VAL B 1 72 ? -9.039 20.031 7.613 1 88.94 72 VAL B N 1
ATOM 1980 C CA . VAL B 1 72 ? -7.754 19.922 8.289 1 88.94 72 VAL B CA 1
ATOM 1981 C C . VAL B 1 72 ? -7.805 20.641 9.633 1 88.94 72 VAL B C 1
ATOM 1983 O O . VAL B 1 72 ? -8.141 21.828 9.68 1 88.94 72 VAL B O 1
ATOM 1986 N N . GLN B 1 73 ? -7.617 19.891 10.641 1 89.75 73 GLN B N 1
ATOM 1987 C CA . GLN B 1 73 ? -7.469 20.406 12 1 89.75 73 GLN B CA 1
ATOM 1988 C C . GLN B 1 73 ? -6.234 19.828 12.68 1 89.75 73 GLN B C 1
ATOM 1990 O O . GLN B 1 73 ? -5.695 18.812 12.227 1 89.75 73 GLN B O 1
ATOM 1995 N N . ARG B 1 74 ? -5.816 20.531 13.695 1 90.88 74 ARG B N 1
ATOM 1996 C CA . ARG B 1 74 ? -4.672 20 14.422 1 90.88 74 ARG B CA 1
ATOM 1997 C C . ARG B 1 74 ? -4.949 18.578 14.914 1 90.88 74 ARG B C 1
ATOM 1999 O O . ARG B 1 74 ? -5.895 18.359 15.664 1 90.88 74 ARG B O 1
ATOM 2006 N N . GLY B 1 75 ? -4.215 17.625 14.453 1 94.44 75 GLY B N 1
ATOM 2007 C CA . GLY B 1 75 ? -4.316 16.234 14.859 1 94.44 75 GLY B CA 1
ATOM 2008 C C . GLY B 1 75 ? -5.414 15.477 14.141 1 94.44 75 GLY B C 1
ATOM 2009 O O . GLY B 1 75 ? -5.703 14.32 14.477 1 94.44 75 GLY B O 1
ATOM 2010 N N . ARG B 1 76 ? -6.098 16.141 13.25 1 95.25 76 ARG B N 1
ATOM 2011 C CA . ARG B 1 76 ? -7.188 15.508 12.516 1 95.25 76 ARG B CA 1
ATOM 2012 C C . ARG B 1 76 ? -7.207 15.953 11.062 1 95.25 76 ARG B C 1
ATOM 2014 O O . ARG B 1 76 ? -7.125 17.156 10.773 1 95.25 76 ARG B O 1
ATOM 2021 N N . VAL B 1 77 ? -7.277 15.023 10.133 1 94.12 77 VAL B N 1
ATOM 2022 C CA . VAL B 1 77 ? -7.387 15.32 8.711 1 94.12 77 VAL B CA 1
ATOM 2023 C C . VAL B 1 77 ? -8.453 14.43 8.078 1 94.12 77 VAL B C 1
ATOM 2025 O O . VAL B 1 77 ? -8.531 13.234 8.367 1 94.12 77 VAL B O 1
ATOM 2028 N N . SER B 1 78 ? -9.289 15.008 7.262 1 94.44 78 SER B N 1
ATOM 2029 C CA . SER B 1 78 ? -10.281 14.289 6.473 1 94.44 78 SER B CA 1
ATOM 2030 C C . SER B 1 78 ? -10.086 14.539 4.98 1 94.44 78 SER B C 1
ATOM 2032 O O . SER B 1 78 ? -9.836 15.664 4.559 1 94.44 78 SER B O 1
ATOM 2034 N N . CYS B 1 79 ? -10.164 13.453 4.23 1 93.06 79 CYS B N 1
ATOM 2035 C CA . CYS B 1 79 ? -10.008 13.562 2.783 1 93.06 79 CYS B CA 1
ATOM 2036 C C . CYS B 1 79 ? -11.102 12.781 2.061 1 93.06 79 CYS B C 1
ATOM 2038 O O . CYS B 1 79 ? -11.664 11.836 2.613 1 93.06 79 CYS B O 1
ATOM 2040 N N . LEU B 1 80 ? -11.352 13.219 0.879 1 92.56 80 LEU B N 1
ATOM 2041 C CA . LEU B 1 80 ? -12.258 12.523 -0.024 1 92.56 80 LEU B CA 1
ATOM 2042 C C . LEU B 1 80 ? -11.5 11.875 -1.176 1 92.56 80 LEU B C 1
ATOM 2044 O O . LEU B 1 80 ? -10.484 12.414 -1.633 1 92.56 80 LEU B O 1
ATOM 2048 N N . PHE B 1 81 ? -11.969 10.703 -1.604 1 91.88 81 PHE B N 1
ATOM 2049 C CA . PHE B 1 81 ? -11.438 10.07 -2.807 1 91.88 81 PHE B CA 1
ATOM 2050 C C . PHE B 1 81 ? -12.508 9.227 -3.49 1 91.88 81 PHE B C 1
ATOM 2052 O O . PHE B 1 81 ? -13.477 8.812 -2.854 1 91.88 81 PHE B O 1
ATOM 2059 N N . SER B 1 82 ? -12.305 9.031 -4.777 1 90.38 82 SER B N 1
ATOM 2060 C CA . SER B 1 82 ? -13.234 8.195 -5.539 1 90.38 82 SER B CA 1
ATOM 2061 C C . SER B 1 82 ? -12.578 6.891 -5.969 1 90.38 82 SER B C 1
ATOM 2063 O O . SER B 1 82 ? -11.359 6.824 -6.121 1 90.38 82 SER B O 1
ATOM 2065 N N . VAL B 1 83 ? -13.422 5.914 -6.129 1 90.75 83 VAL B N 1
ATOM 2066 C CA . VAL B 1 83 ? -12.961 4.637 -6.664 1 90.75 83 VAL B CA 1
ATOM 2067 C C . VAL B 1 83 ? -12.914 4.703 -8.188 1 90.75 83 VAL B C 1
ATOM 2069 O O . VAL B 1 83 ? -13.922 4.465 -8.859 1 90.75 83 VAL B O 1
ATOM 2072 N N . LEU B 1 84 ? -11.734 4.949 -8.672 1 87 84 LEU B N 1
ATOM 2073 C CA . LEU B 1 84 ? -11.547 5.102 -10.109 1 87 84 LEU B CA 1
ATOM 2074 C C . LEU B 1 84 ? -11.141 3.777 -10.75 1 87 84 LEU B C 1
ATOM 2076 O O . LEU B 1 84 ? -10.383 3.002 -10.164 1 87 84 LEU B O 1
ATOM 2080 N N . SER B 1 85 ? -11.531 3.594 -11.961 1 87.25 85 SER B N 1
ATOM 2081 C CA . SER B 1 85 ? -11.305 2.34 -12.672 1 87.25 85 SER B CA 1
ATOM 2082 C C . SER B 1 85 ? -9.812 2.072 -12.859 1 87.25 85 SER B C 1
ATOM 2084 O O . SER B 1 85 ? -9.383 0.918 -12.867 1 87.25 85 SER B O 1
ATOM 2086 N N . ALA B 1 86 ? -9.008 3.143 -13.016 1 83.19 86 ALA B N 1
ATOM 2087 C CA . ALA B 1 86 ? -7.57 3.016 -13.234 1 83.19 86 ALA B CA 1
ATOM 2088 C C . ALA B 1 86 ? -6.902 2.309 -12.062 1 83.19 86 ALA B C 1
ATOM 2090 O O . ALA B 1 86 ? -5.836 1.706 -12.219 1 83.19 86 ALA B O 1
ATOM 2091 N N . PHE B 1 87 ? -7.59 2.314 -10.883 1 87.75 87 PHE B N 1
ATOM 2092 C CA . PHE B 1 87 ? -6.969 1.785 -9.672 1 87.75 87 PHE B CA 1
ATOM 2093 C C . PHE B 1 87 ? -7.758 0.598 -9.133 1 87.75 87 PHE B C 1
ATOM 2095 O O . PHE B 1 87 ? -7.516 0.138 -8.016 1 87.75 87 PHE B O 1
ATOM 2102 N N . ALA B 1 88 ? -8.719 0.119 -9.938 1 87.25 88 ALA B N 1
ATOM 2103 C CA . ALA B 1 88 ? -9.641 -0.92 -9.484 1 87.25 88 ALA B CA 1
ATOM 2104 C C . ALA B 1 88 ? -9.055 -2.311 -9.719 1 87.25 88 ALA B C 1
ATOM 2106 O O . ALA B 1 88 ? -8.312 -2.527 -10.68 1 87.25 88 ALA B O 1
ATOM 2107 N N . ASN B 1 89 ? -9.336 -3.195 -8.812 1 83.88 89 ASN B N 1
ATOM 2108 C CA . ASN B 1 89 ? -8.977 -4.602 -8.961 1 83.88 89 ASN B CA 1
ATOM 2109 C C . ASN B 1 89 ? -10.047 -5.375 -9.734 1 83.88 89 ASN B C 1
ATOM 2111 O O . ASN B 1 89 ? -10.977 -4.777 -10.273 1 83.88 89 ASN B O 1
ATOM 2115 N N . ILE B 1 90 ? -9.883 -6.633 -9.844 1 78.94 90 ILE B N 1
ATOM 2116 C CA . ILE B 1 90 ? -10.75 -7.473 -10.672 1 78.94 90 ILE B CA 1
ATOM 2117 C C . ILE B 1 90 ? -12.141 -7.559 -10.047 1 78.94 90 ILE B C 1
ATOM 2119 O O . ILE B 1 90 ? -13.094 -8 -10.688 1 78.94 90 ILE B O 1
ATOM 2123 N N . PHE B 1 91 ? -12.297 -7.109 -8.805 1 80.94 91 PHE B N 1
ATOM 2124 C CA . PHE B 1 91 ? -13.586 -7.172 -8.125 1 80.94 91 PHE B CA 1
ATOM 2125 C C . PHE B 1 91 ? -14.258 -5.809 -8.117 1 80.94 91 PHE B C 1
ATOM 2127 O O . PHE B 1 91 ? -15.211 -5.586 -7.363 1 80.94 91 PHE B O 1
ATOM 2134 N N . ASN B 1 92 ? -13.68 -4.902 -8.75 1 83.69 92 ASN B N 1
ATOM 2135 C CA . ASN B 1 92 ? -14.227 -3.564 -8.961 1 83.69 92 ASN B CA 1
ATOM 2136 C C . ASN B 1 92 ? -14.117 -2.717 -7.691 1 83.69 92 ASN B C 1
ATOM 2138 O O . ASN B 1 92 ? -14.914 -1.796 -7.488 1 83.69 92 ASN B O 1
ATOM 2142 N N . GLY B 1 93 ? -13.344 -3.105 -6.828 1 88.62 93 GLY B N 1
ATOM 2143 C CA . GLY B 1 93 ? -12.859 -2.264 -5.746 1 88.62 93 GLY B CA 1
ATOM 2144 C C . GLY B 1 93 ? -11.438 -1.785 -5.961 1 88.62 93 GLY B C 1
ATOM 2145 O O . GLY B 1 93 ? -10.789 -2.166 -6.938 1 88.62 93 GLY B O 1
ATOM 2146 N N . LEU B 1 94 ? -10.977 -0.916 -5.098 1 90.56 94 LEU B N 1
ATOM 2147 C CA . LEU B 1 94 ? -9.594 -0.478 -5.211 1 90.56 94 LEU B CA 1
ATOM 2148 C C . LEU B 1 94 ? -8.633 -1.589 -4.793 1 90.56 94 LEU B C 1
ATOM 2150 O O . LEU B 1 94 ? -8.93 -2.355 -3.871 1 90.56 94 LEU B O 1
ATOM 2154 N N . HIS B 1 95 ? -7.504 -1.68 -5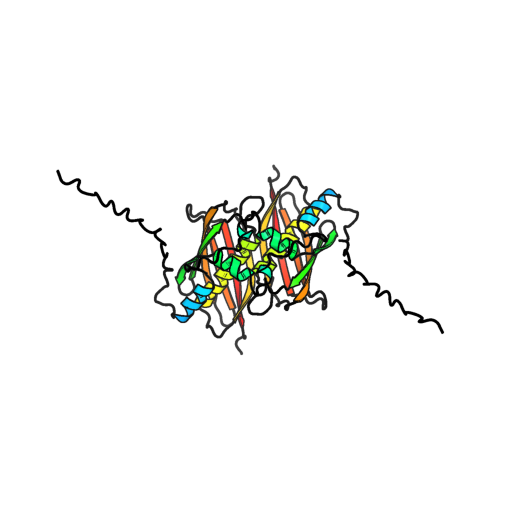.465 1 91.38 95 HIS B N 1
ATOM 2155 C CA . HIS B 1 95 ? -6.422 -2.529 -4.977 1 91.38 95 HIS B CA 1
ATOM 2156 C C . HIS B 1 95 ? -6.035 -2.166 -3.545 1 91.38 95 HIS B C 1
ATOM 2158 O O . HIS B 1 95 ? -6.008 -0.986 -3.188 1 91.38 95 HIS B O 1
ATOM 2164 N N . GLY B 1 96 ? -5.695 -3.197 -2.729 1 93.44 96 GLY B N 1
ATOM 2165 C CA . GLY B 1 96 ? -5.281 -2.961 -1.355 1 93.44 96 GLY B CA 1
ATOM 2166 C C . GLY B 1 96 ? -4.109 -2.004 -1.245 1 93.44 96 GLY B C 1
ATOM 2167 O O . GLY B 1 96 ? -4.051 -1.188 -0.322 1 93.44 96 GLY B O 1
ATOM 2168 N N . GLY B 1 97 ? -3.201 -2.146 -2.141 1 93.12 97 GLY B N 1
ATOM 2169 C CA . GLY B 1 97 ? -2.043 -1.266 -2.154 1 93.12 97 GLY B CA 1
ATOM 2170 C C . GLY B 1 97 ? -2.404 0.192 -2.363 1 93.12 97 GLY B C 1
ATOM 2171 O O . GLY B 1 97 ? -1.725 1.085 -1.853 1 93.12 97 GLY B O 1
ATOM 2172 N N . VAL B 1 98 ? -3.42 0.459 -3.158 1 92.88 98 VAL B N 1
ATOM 2173 C CA . VAL B 1 98 ? -3.887 1.824 -3.373 1 92.88 98 VAL B CA 1
ATOM 2174 C C . VAL B 1 98 ? -4.41 2.404 -2.061 1 92.88 98 VAL B C 1
ATOM 2176 O O . VAL B 1 98 ? -4.059 3.525 -1.688 1 92.88 98 VAL B O 1
ATOM 2179 N N . ILE B 1 99 ? -5.223 1.624 -1.336 1 95.88 99 ILE B N 1
ATOM 2180 C CA . ILE B 1 99 ? -5.738 2.051 -0.041 1 95.88 99 ILE B CA 1
ATOM 2181 C C . ILE B 1 99 ? -4.582 2.293 0.924 1 95.88 99 ILE B C 1
ATOM 2183 O O . ILE B 1 99 ? -4.594 3.258 1.691 1 95.88 99 ILE B O 1
ATOM 2187 N N . GLY B 1 100 ? -3.607 1.387 0.862 1 96.44 100 GLY B N 1
ATOM 2188 C CA . GLY B 1 100 ? -2.412 1.589 1.666 1 96.44 100 GLY B CA 1
ATOM 2189 C C . GLY B 1 100 ? -1.705 2.896 1.365 1 96.44 100 GLY B C 1
ATOM 2190 O O . GLY B 1 100 ? -1.236 3.58 2.279 1 96.44 100 GLY B O 1
ATOM 2191 N N . GLY B 1 101 ? -1.598 3.236 0.092 1 94.88 101 GLY B N 1
ATOM 2192 C CA . GLY B 1 101 ? -1.021 4.512 -0.303 1 94.88 101 GLY B CA 1
ATOM 2193 C C . GLY B 1 101 ? -1.799 5.707 0.219 1 94.88 101 GLY B C 1
ATOM 2194 O O . GLY B 1 101 ? -1.208 6.684 0.681 1 94.88 101 GLY B O 1
ATOM 2195 N N . ILE B 1 102 ? -3.084 5.648 0.103 1 94.44 102 ILE B N 1
ATOM 2196 C CA . ILE B 1 102 ? -3.941 6.699 0.634 1 94.44 102 ILE B CA 1
ATOM 2197 C C . ILE B 1 102 ? -3.713 6.844 2.137 1 94.44 102 ILE B C 1
ATOM 2199 O O . ILE B 1 102 ? -3.541 7.957 2.641 1 94.44 102 ILE B O 1
ATOM 2203 N N . ALA B 1 103 ? -3.678 5.699 2.82 1 97.62 103 ALA B N 1
ATOM 2204 C CA . ALA B 1 103 ? -3.465 5.699 4.266 1 97.62 103 ALA B CA 1
ATOM 2205 C C . ALA B 1 103 ? -2.148 6.379 4.625 1 97.62 103 ALA B C 1
ATOM 2207 O O . ALA B 1 103 ? -2.092 7.188 5.555 1 97.62 103 ALA B O 1
ATOM 2208 N N . GLU B 1 104 ? -1.119 6.02 3.891 1 96.06 104 GLU B N 1
ATOM 2209 C CA . GLU B 1 104 ? 0.183 6.637 4.125 1 96.06 104 GLU B CA 1
ATOM 2210 C C . GLU B 1 104 ? 0.102 8.156 4.004 1 96.06 104 GLU B C 1
ATOM 2212 O O . GLU B 1 104 ? 0.598 8.883 4.871 1 96.06 104 GLU B O 1
ATOM 2217 N N . ARG B 1 105 ? -0.514 8.594 2.973 1 92.69 105 ARG B N 1
ATOM 2218 C CA . ARG B 1 105 ? -0.585 10.023 2.699 1 92.69 105 ARG B CA 1
ATOM 2219 C C . ARG B 1 105 ? -1.409 10.742 3.762 1 92.69 105 ARG B C 1
ATOM 2221 O O . ARG B 1 105 ? -1.016 11.805 4.246 1 92.69 105 ARG B O 1
ATOM 2228 N N . VAL B 1 106 ? -2.494 10.211 4.129 1 95.06 106 VAL B N 1
ATOM 2229 C CA . VAL B 1 106 ? -3.359 10.82 5.133 1 95.06 106 VAL B CA 1
ATOM 2230 C C . VAL B 1 106 ? -2.652 10.836 6.488 1 95.06 106 VAL B C 1
ATOM 2232 O O . VAL B 1 106 ? -2.742 11.812 7.234 1 95.06 106 VAL B O 1
ATOM 2235 N N . ALA B 1 107 ? -1.962 9.742 6.824 1 97.06 107 ALA B N 1
ATOM 2236 C CA . ALA B 1 107 ? -1.221 9.672 8.086 1 97.06 107 ALA B CA 1
ATOM 2237 C C . ALA B 1 107 ? -0.158 10.766 8.148 1 97.06 107 ALA B C 1
ATOM 2239 O O . ALA B 1 107 ? -0.014 11.438 9.18 1 97.06 107 ALA B O 1
ATOM 2240 N N . ILE B 1 108 ? 0.565 10.922 7.062 1 93.94 108 ILE B N 1
ATOM 2241 C CA . ILE B 1 108 ? 1.613 11.93 7.012 1 93.94 108 ILE B CA 1
ATOM 2242 C C . ILE B 1 108 ? 0.995 13.32 7.156 1 93.94 108 ILE B C 1
ATOM 2244 O O . ILE B 1 108 ? 1.482 14.148 7.93 1 93.94 108 ILE B O 1
ATOM 2248 N N . ALA B 1 109 ? -0.048 13.609 6.434 1 92.25 109 ALA B N 1
ATOM 2249 C CA . ALA B 1 109 ? -0.736 14.898 6.527 1 92.25 109 ALA B CA 1
ATOM 2250 C C . ALA B 1 109 ? -1.208 15.164 7.953 1 92.25 109 ALA B C 1
ATOM 2252 O O . ALA B 1 109 ? -1.044 16.281 8.469 1 92.25 109 ALA B O 1
ATOM 2253 N N . CYS B 1 110 ? -1.782 14.195 8.57 1 95.19 110 CYS B N 1
ATOM 2254 C CA . CYS B 1 110 ? -2.287 14.32 9.93 1 95.19 110 CYS B CA 1
ATOM 2255 C C . CYS B 1 110 ? -1.155 14.625 10.906 1 95.19 110 CYS B C 1
ATOM 2257 O O . CYS B 1 110 ? -1.248 15.57 11.695 1 95.19 110 CYS B O 1
ATOM 2259 N N . ALA B 1 111 ? -0.122 13.891 10.844 1 95.25 111 ALA B N 1
ATOM 2260 C CA . ALA B 1 111 ? 1.027 14.102 11.727 1 95.25 111 ALA B CA 1
ATOM 2261 C C . ALA B 1 111 ? 1.63 15.484 11.523 1 95.25 111 ALA B C 1
ATOM 2263 O O . ALA B 1 111 ? 2.096 16.109 12.477 1 95.25 111 ALA B O 1
ATOM 2264 N N . ARG B 1 112 ? 1.561 15.914 10.25 1 92.69 112 ARG B N 1
ATOM 2265 C CA . ARG B 1 112 ? 2.168 17.203 9.922 1 92.69 112 ARG B CA 1
ATOM 2266 C C . ARG B 1 112 ? 1.425 18.344 10.594 1 92.69 112 ARG B C 1
ATOM 2268 O O . ARG B 1 112 ? 1.999 19.406 10.828 1 92.69 112 ARG B O 1
ATOM 2275 N N . THR B 1 113 ? 0.193 18.156 10.977 1 89.69 113 THR B N 1
ATOM 2276 C CA . THR B 1 113 ? -0.565 19.188 11.664 1 89.69 113 THR B CA 1
ATOM 2277 C C . THR B 1 113 ? -0.026 19.406 13.078 1 89.69 113 THR B C 1
ATOM 2279 O O . THR B 1 113 ? -0.342 20.406 13.727 1 89.69 113 THR B O 1
ATOM 2282 N N . ILE B 1 114 ? 0.836 18.469 13.617 1 91.44 114 ILE B N 1
ATOM 2283 C CA . ILE B 1 114 ? 1.29 18.516 15.008 1 91.44 114 ILE B CA 1
ATOM 2284 C C . ILE B 1 114 ? 2.811 18.656 15.047 1 91.44 114 ILE B C 1
ATOM 2286 O O . ILE B 1 114 ? 3.354 19.359 15.906 1 91.44 114 ILE B O 1
ATOM 2290 N N . VAL B 1 115 ? 3.467 17.984 14.102 1 90.62 115 VAL B N 1
ATOM 2291 C CA . VAL B 1 115 ? 4.922 17.859 14.133 1 90.62 115 VAL B CA 1
ATOM 2292 C C . VAL B 1 115 ? 5.551 19.016 13.359 1 90.62 115 VAL B C 1
ATOM 2294 O O . VAL B 1 115 ? 5.121 19.328 12.25 1 90.62 115 VAL B O 1
ATOM 2297 N N . SER B 1 116 ? 6.582 19.531 13.898 1 87.06 116 SER B N 1
ATOM 2298 C CA . SER B 1 116 ? 7.262 20.688 13.312 1 87.06 116 SER B CA 1
ATOM 2299 C C . SER B 1 116 ? 7.812 20.359 11.93 1 87.06 116 SER B C 1
ATOM 2301 O O . SER B 1 116 ? 8.172 19.219 11.648 1 87.06 116 SER B O 1
ATOM 2303 N N . GLU B 1 117 ? 7.918 21.375 11.078 1 83.12 117 GLU B N 1
ATOM 2304 C CA . GLU B 1 117 ? 8.367 21.234 9.695 1 83.12 117 GLU B CA 1
ATOM 2305 C C . GLU B 1 117 ? 9.852 20.891 9.625 1 83.12 117 GLU B C 1
ATOM 2307 O O . GLU B 1 117 ? 10.336 20.422 8.586 1 83.12 117 GLU B O 1
ATOM 2312 N N . ASP B 1 118 ? 10.562 21.141 10.68 1 86.75 118 ASP B N 1
ATOM 2313 C CA . ASP B 1 118 ? 12 20.875 10.672 1 86.75 118 ASP B CA 1
ATOM 2314 C C . ASP B 1 118 ? 12.281 19.375 10.828 1 86.75 118 ASP B C 1
ATOM 2316 O O . ASP B 1 118 ? 13.422 18.938 10.688 1 86.75 118 ASP B O 1
ATOM 2320 N N . LYS B 1 119 ? 11.227 18.688 11.156 1 90.19 119 LYS B N 1
ATOM 2321 C CA . LYS B 1 119 ? 11.367 17.234 11.258 1 90.19 119 LYS B CA 1
ATOM 2322 C C . LYS B 1 119 ? 10.836 16.531 10.008 1 90.19 119 LYS B C 1
ATOM 2324 O O . LYS B 1 119 ? 9.828 16.953 9.438 1 90.19 119 LYS B O 1
ATOM 2329 N N . GLU B 1 120 ? 11.516 15.516 9.656 1 90.62 120 GLU B N 1
ATOM 2330 C CA . GLU B 1 120 ? 11.039 14.641 8.586 1 90.62 120 GLU B CA 1
ATOM 2331 C C . GLU B 1 120 ? 10.211 13.484 9.156 1 90.62 120 GLU B C 1
ATOM 2333 O O . GLU B 1 120 ? 10.477 13.008 10.258 1 90.62 120 GLU B O 1
ATOM 2338 N N . LEU B 1 121 ? 9.227 13.109 8.43 1 93 121 LEU B N 1
ATOM 2339 C CA . LEU B 1 121 ? 8.344 12.031 8.844 1 93 121 LEU B CA 1
ATOM 2340 C C . LEU B 1 121 ? 8.578 10.781 8.008 1 93 121 LEU B C 1
ATOM 2342 O O . LEU B 1 121 ? 8.492 10.828 6.777 1 93 121 LEU B O 1
ATOM 2346 N N . PHE B 1 122 ? 8.859 9.648 8.695 1 92.69 122 PHE B N 1
ATOM 2347 C CA . PHE B 1 122 ? 9.086 8.367 8.039 1 92.69 122 PHE B CA 1
ATOM 2348 C C . PHE B 1 122 ? 8.055 7.34 8.492 1 92.69 122 PHE B C 1
ATOM 2350 O O . PHE B 1 122 ? 7.805 7.184 9.688 1 92.69 122 PHE B O 1
ATOM 2357 N N . LEU B 1 123 ? 7.492 6.676 7.547 1 96.62 123 LEU B N 1
ATOM 2358 C CA . LEU B 1 123 ? 6.559 5.609 7.891 1 96.62 123 LEU B CA 1
ATOM 2359 C C . LEU B 1 123 ? 7.297 4.406 8.469 1 96.62 123 LEU B C 1
ATOM 2361 O O . LEU B 1 123 ? 8.117 3.791 7.785 1 96.62 123 LEU B O 1
ATOM 2365 N N . GLY B 1 124 ? 6.977 4.062 9.703 1 97.62 124 GLY B N 1
ATOM 2366 C CA . GLY B 1 124 ? 7.621 2.936 10.359 1 97.62 124 GLY B CA 1
ATOM 2367 C C . GLY B 1 124 ? 6.77 1.683 10.367 1 97.62 124 GLY B C 1
ATOM 2368 O O . GLY B 1 124 ? 7.285 0.57 10.25 1 97.62 124 GLY B O 1
ATOM 2369 N N . GLU B 1 125 ? 5.461 1.909 10.641 1 98.62 125 GLU B N 1
ATOM 2370 C CA . GLU B 1 125 ? 4.496 0.813 10.68 1 98.62 125 GLU B CA 1
ATOM 2371 C C . GLU B 1 125 ? 3.188 1.204 10 1 98.62 125 GLU B C 1
ATOM 2373 O O . GLU B 1 125 ? 2.736 2.346 10.125 1 98.62 125 GLU B O 1
ATOM 2378 N N . LEU B 1 126 ? 2.6 0.278 9.352 1 98.69 126 LEU B N 1
ATOM 2379 C CA . LEU B 1 126 ? 1.262 0.438 8.789 1 98.69 126 LEU B CA 1
ATOM 2380 C C . LEU B 1 126 ? 0.465 -0.856 8.906 1 98.69 126 LEU B C 1
ATOM 2382 O O . LEU B 1 126 ? 0.918 -1.911 8.453 1 98.69 126 LEU B O 1
ATOM 2386 N N . SER B 1 127 ? -0.657 -0.762 9.531 1 98.75 127 SER B N 1
ATOM 2387 C CA . SER B 1 127 ? -1.582 -1.886 9.641 1 98.75 127 SER B CA 1
ATOM 2388 C C . SER B 1 127 ? -2.936 -1.55 9.031 1 98.75 127 SER B C 1
ATOM 2390 O O . SER B 1 127 ? -3.531 -0.52 9.352 1 98.75 127 SER B O 1
ATOM 2392 N N . MET B 1 128 ? -3.377 -2.426 8.219 1 98.5 128 MET B N 1
ATOM 2393 C CA . MET B 1 128 ? -4.613 -2.201 7.477 1 98.5 128 MET B CA 1
ATOM 2394 C C . MET B 1 128 ? -5.598 -3.346 7.695 1 98.5 128 MET B C 1
ATOM 2396 O O . MET B 1 128 ? -5.203 -4.516 7.711 1 98.5 128 MET B O 1
ATOM 2400 N N . SER B 1 129 ? -6.875 -2.988 7.844 1 98.75 129 SER B N 1
ATOM 2401 C CA . SER B 1 129 ? -7.977 -3.941 7.766 1 98.75 129 SER B CA 1
ATOM 2402 C C . SER B 1 129 ? -8.914 -3.607 6.609 1 98.75 129 SER B C 1
ATOM 2404 O O . SER B 1 129 ? -9.469 -2.51 6.551 1 98.75 129 SER B O 1
ATOM 2406 N N . TYR B 1 130 ? -9.031 -4.504 5.695 1 97.69 130 TYR B N 1
ATOM 2407 C CA . TYR B 1 130 ? -9.922 -4.383 4.547 1 97.69 130 TYR B CA 1
ATOM 2408 C C . TYR B 1 130 ? -11.242 -5.102 4.797 1 97.69 130 TYR B C 1
ATOM 2410 O O . TYR B 1 130 ? -11.398 -6.27 4.43 1 97.69 130 TYR B O 1
ATOM 2418 N N . LEU B 1 131 ? -12.141 -4.426 5.32 1 97.06 131 LEU B N 1
ATOM 2419 C CA . LEU B 1 131 ? -13.367 -5.008 5.863 1 97.06 131 LEU B CA 1
ATOM 2420 C C . LEU B 1 131 ? -14.359 -5.328 4.75 1 97.06 131 LEU B C 1
ATOM 2422 O O . LEU B 1 131 ? -15.055 -6.344 4.809 1 97.06 131 LEU B O 1
ATOM 2426 N N . SER B 1 132 ? -14.492 -4.453 3.805 1 94.62 132 SER B N 1
ATOM 2427 C CA . SER B 1 132 ? -15.352 -4.629 2.637 1 94.62 132 SER B CA 1
ATOM 2428 C C . SER B 1 132 ? -14.859 -3.789 1.462 1 94.62 132 SER B C 1
ATOM 2430 O O . SER B 1 132 ? -14.156 -2.793 1.653 1 94.62 132 SER B O 1
ATOM 2432 N N . ALA B 1 133 ? -15.219 -4.207 0.265 1 92 133 ALA B N 1
ATOM 2433 C CA . ALA B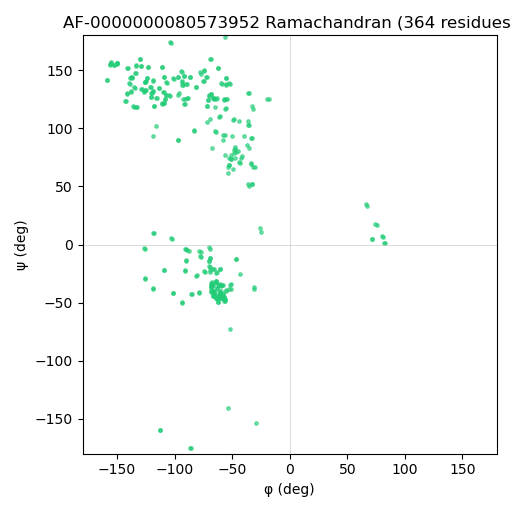 1 133 ? -14.844 -3.443 -0.921 1 92 133 ALA B CA 1
ATOM 2434 C C . ALA B 1 133 ? -15.695 -2.184 -1.054 1 92 133 ALA B C 1
ATOM 2436 O O . ALA B 1 133 ? -16.891 -2.193 -0.722 1 92 133 ALA B O 1
ATOM 2437 N N . ALA B 1 134 ? -15.031 -1.088 -1.471 1 91.88 134 ALA B N 1
ATOM 2438 C CA . ALA B 1 134 ? -15.781 0.069 -1.954 1 91.88 134 ALA B CA 1
ATOM 2439 C C . ALA B 1 134 ? -16.047 -0.041 -3.451 1 91.88 134 ALA B C 1
ATOM 2441 O O . ALA B 1 134 ? -15.125 -0.204 -4.246 1 91.88 134 ALA B O 1
ATOM 2442 N N . PRO B 1 135 ? -17.266 0.053 -3.895 1 91.69 135 PRO B N 1
ATOM 2443 C CA . PRO B 1 135 ? -17.594 -0.184 -5.301 1 91.69 135 PRO B CA 1
ATOM 2444 C C . PRO B 1 135 ? -17.047 0.898 -6.227 1 91.69 135 PRO B C 1
ATOM 2446 O O . PRO B 1 135 ? -16.828 2.033 -5.793 1 91.69 135 PRO B O 1
ATOM 2449 N N . LEU B 1 136 ? -16.953 0.528 -7.434 1 91.38 136 LEU B N 1
ATOM 2450 C CA . LEU B 1 136 ? -16.516 1.451 -8.477 1 91.38 136 LEU B CA 1
ATOM 2451 C C . LEU B 1 136 ? -17.391 2.701 -8.5 1 91.38 136 LEU B C 1
ATOM 2453 O O . LEU B 1 136 ? -18.609 2.611 -8.359 1 91.38 136 LEU B O 1
ATOM 2457 N N . ASN B 1 137 ? -16.672 3.844 -8.656 1 90.19 137 ASN B N 1
ATOM 2458 C CA . ASN B 1 137 ? -17.266 5.16 -8.859 1 90.19 137 ASN B CA 1
ATOM 2459 C C . ASN B 1 137 ? -17.922 5.684 -7.578 1 90.19 137 ASN B C 1
ATOM 2461 O O . ASN B 1 137 ? -18.609 6.707 -7.602 1 90.19 137 ASN B O 1
ATOM 2465 N N . GLU B 1 138 ? -17.797 4.973 -6.504 1 93.44 138 GLU B N 1
ATOM 2466 C CA . GLU B 1 138 ? -18.234 5.5 -5.215 1 93.44 138 GLU B CA 1
ATOM 2467 C C . GLU B 1 138 ? -17.234 6.508 -4.656 1 93.44 138 GLU B C 1
ATOM 2469 O O . GLU B 1 138 ? -16.031 6.383 -4.887 1 93.44 138 GLU B O 1
ATOM 2474 N N . GLU B 1 139 ? -17.828 7.488 -3.951 1 95.56 139 GLU B N 1
ATOM 2475 C CA . GLU B 1 139 ? -16.984 8.414 -3.195 1 95.56 139 GLU B CA 1
ATOM 2476 C C . GLU B 1 139 ? -16.797 7.938 -1.757 1 95.56 139 GLU B C 1
ATOM 2478 O O . GLU B 1 139 ? -17.75 7.504 -1.114 1 95.56 139 GLU B O 1
ATOM 2483 N N . CYS B 1 140 ? -15.531 8.047 -1.283 1 97.25 140 CYS B N 1
ATOM 2484 C CA . CYS B 1 140 ? -15.203 7.633 0.075 1 97.25 140 CYS B CA 1
ATOM 2485 C C . CYS B 1 140 ? -14.578 8.781 0.859 1 97.25 140 CYS B C 1
ATOM 2487 O O . CYS B 1 140 ? -14.078 9.742 0.269 1 97.25 140 CYS B O 1
ATOM 2489 N N . VAL B 1 141 ? -14.766 8.703 2.145 1 97.69 141 VAL B N 1
ATOM 2490 C CA . VAL B 1 141 ? -14.102 9.617 3.062 1 97.69 141 VAL B CA 1
ATOM 2491 C C . VAL B 1 141 ? -13.102 8.844 3.93 1 97.69 141 VAL B C 1
ATOM 2493 O O . VAL B 1 141 ? -13.406 7.75 4.402 1 97.69 141 VAL B O 1
ATOM 2496 N N . V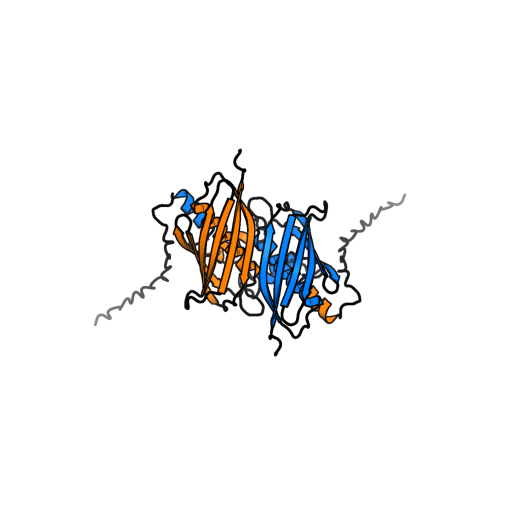AL B 1 142 ? -11.938 9.367 4.074 1 97.94 142 VAL B N 1
ATOM 2497 C CA . VAL B 1 142 ? -10.984 8.844 5.043 1 97.94 142 VAL B CA 1
ATOM 2498 C C . VAL B 1 142 ? -10.703 9.898 6.113 1 97.94 142 VAL B C 1
ATOM 2500 O O . VAL B 1 142 ? -10.367 11.039 5.801 1 97.94 142 VAL B O 1
ATOM 2503 N N . ASP B 1 143 ? -10.898 9.461 7.348 1 98.44 143 ASP B N 1
ATOM 2504 C CA . ASP B 1 143 ? -10.633 10.312 8.508 1 98.44 143 ASP B CA 1
ATOM 2505 C C . ASP B 1 143 ? -9.422 9.812 9.289 1 98.44 143 ASP B C 1
ATOM 2507 O O . ASP B 1 143 ? -9.391 8.664 9.727 1 98.44 143 ASP B O 1
ATOM 2511 N N . GLY B 1 144 ? -8.461 10.672 9.398 1 98.25 144 GLY B N 1
ATOM 2512 C CA . GLY B 1 144 ? -7.293 10.383 10.219 1 98.25 144 GLY B CA 1
ATOM 2513 C C . GLY B 1 144 ? -7.262 11.172 11.516 1 98.25 144 GLY B C 1
ATOM 2514 O O . GLY B 1 144 ? -7.598 12.359 11.531 1 98.25 144 GLY B O 1
ATOM 2515 N N . SER B 1 145 ? -6.855 10.492 12.586 1 98.62 145 SER B N 1
ATOM 2516 C CA . SER B 1 145 ? -6.734 11.133 13.891 1 98.62 145 SER B CA 1
ATOM 2517 C C . SER B 1 145 ? -5.477 10.672 14.617 1 98.62 145 SER B C 1
ATOM 2519 O O . SER B 1 145 ? -5.16 9.477 14.633 1 98.62 145 SER B O 1
ATOM 2521 N N . THR B 1 146 ? -4.84 11.641 15.234 1 98.25 146 THR B N 1
ATOM 2522 C CA . THR B 1 146 ? -3.684 11.312 16.062 1 98.25 146 THR B CA 1
ATOM 2523 C C . THR B 1 146 ? -4.113 10.594 17.328 1 98.25 146 THR B C 1
ATOM 2525 O O . THR B 1 146 ? -4.961 11.094 18.078 1 98.25 146 THR B O 1
ATOM 2528 N N . VAL B 1 147 ? -3.582 9.453 17.547 1 98.38 147 VAL B N 1
ATOM 2529 C CA . VAL B 1 147 ? -3.816 8.672 18.75 1 98.38 147 VAL B CA 1
ATOM 2530 C C . VAL B 1 147 ? -2.85 9.117 19.844 1 98.38 147 VAL B C 1
ATOM 2532 O O . VAL B 1 147 ? -3.248 9.297 21 1 98.38 147 VAL B O 1
ATOM 2535 N N . ARG B 1 148 ? -1.601 9.312 19.406 1 97.38 148 ARG B N 1
ATOM 2536 C CA . ARG B 1 148 ? -0.535 9.734 20.312 1 97.38 148 ARG B CA 1
ATOM 2537 C C . ARG B 1 148 ? 0.61 10.383 19.547 1 97.38 148 ARG B C 1
ATOM 2539 O O . ARG B 1 148 ? 0.92 9.977 18.422 1 97.38 148 ARG B O 1
ATOM 2546 N N . SER B 1 149 ? 1.142 11.359 20.094 1 96.5 149 SER B N 1
ATOM 2547 C CA . SER B 1 149 ? 2.338 11.992 19.547 1 96.5 149 SER B CA 1
ATOM 2548 C C . SER B 1 149 ? 3.363 12.281 20.641 1 96.5 149 SER B C 1
ATOM 2550 O O . SER B 1 149 ? 3.061 12.969 21.609 1 96.5 149 SER B O 1
ATOM 2552 N N . GLY B 1 150 ? 4.504 11.656 20.469 1 94.75 150 GLY B N 1
ATOM 2553 C CA . GLY B 1 150 ? 5.598 11.898 21.391 1 94.75 150 GLY B CA 1
ATOM 2554 C C . GLY B 1 150 ? 6.77 12.617 20.75 1 94.75 150 GLY B C 1
ATOM 2555 O O . GLY B 1 150 ? 6.605 13.305 19.734 1 94.75 150 GLY B O 1
ATOM 2556 N N . ARG B 1 151 ? 7.934 12.5 21.375 1 93.12 151 ARG B N 1
ATOM 2557 C CA . ARG B 1 151 ? 9.133 13.211 20.938 1 93.12 151 ARG B CA 1
ATOM 2558 C C . ARG B 1 151 ? 9.617 12.688 19.578 1 93.12 151 ARG B C 1
ATOM 2560 O O . ARG B 1 151 ? 10.078 13.461 18.734 1 93.12 151 ARG B O 1
ATOM 2567 N N . ASN B 1 152 ? 9.422 11.398 19.375 1 95.81 152 ASN B N 1
ATOM 2568 C CA . ASN B 1 152 ? 10.094 10.812 18.203 1 95.81 152 ASN B CA 1
ATOM 2569 C C . ASN B 1 152 ? 9.102 10.086 17.297 1 95.81 152 ASN B C 1
ATOM 2571 O O . ASN B 1 152 ? 9.484 9.578 16.25 1 95.81 152 ASN B O 1
ATOM 2575 N N . LEU B 1 153 ? 7.859 10.023 17.734 1 97.25 153 LEU B N 1
ATOM 2576 C CA . LEU B 1 153 ? 6.934 9.305 16.859 1 97.25 153 LEU B CA 1
ATOM 2577 C C . LEU B 1 153 ? 5.512 9.828 17.031 1 97.25 153 LEU B C 1
ATOM 2579 O O . LEU B 1 153 ? 5.191 10.453 18.047 1 97.25 153 LEU B O 1
ATOM 2583 N N . THR B 1 154 ? 4.723 9.68 16.031 1 97.94 154 THR B N 1
ATOM 2584 C CA . THR B 1 154 ? 3.289 9.945 16.031 1 97.94 154 THR B CA 1
ATOM 2585 C C . THR B 1 154 ? 2.516 8.734 15.531 1 97.94 154 THR B C 1
ATOM 2587 O O . THR B 1 154 ? 2.887 8.125 14.523 1 97.94 154 THR B O 1
ATOM 2590 N N . VAL B 1 155 ? 1.468 8.336 16.25 1 98.81 155 VAL B N 1
ATOM 2591 C CA . VAL B 1 155 ? 0.57 7.266 15.836 1 98.81 155 VAL B CA 1
ATOM 2592 C C . VAL B 1 155 ? -0.749 7.855 15.344 1 98.81 155 VAL B C 1
ATOM 2594 O O . VAL B 1 155 ? -1.362 8.672 16.031 1 98.81 155 VAL B O 1
ATOM 2597 N N . VAL B 1 156 ? -1.179 7.469 14.172 1 98.69 156 VAL B N 1
ATOM 2598 C CA . VAL B 1 156 ? -2.406 7.965 13.555 1 98.69 156 VAL B CA 1
ATOM 2599 C C . VAL B 1 156 ? -3.355 6.805 13.281 1 98.69 156 VAL B C 1
ATOM 2601 O O . VAL B 1 156 ? -2.961 5.797 12.688 1 98.69 156 VAL B O 1
ATOM 2604 N N . ALA B 1 157 ? -4.574 6.898 13.742 1 98.94 157 ALA B N 1
ATOM 2605 C CA . ALA B 1 157 ? -5.645 5.969 13.391 1 98.94 157 ALA B CA 1
ATOM 2606 C C . ALA B 1 157 ? -6.508 6.527 12.266 1 98.94 157 ALA B C 1
ATOM 2608 O O . ALA B 1 157 ? -6.738 7.738 12.195 1 98.94 157 ALA B O 1
ATOM 2609 N N . MET B 1 158 ? -7.008 5.629 11.344 1 98.88 158 MET B N 1
ATOM 2610 C CA . MET B 1 158 ? -7.789 6.074 10.195 1 98.88 158 MET B CA 1
ATOM 2611 C C . MET B 1 158 ? -9 5.172 9.969 1 98.88 158 MET B C 1
ATOM 2613 O O . MET B 1 158 ? -8.914 3.957 10.164 1 98.88 158 MET B O 1
ATOM 2617 N N . GLU B 1 159 ? -10.023 5.793 9.586 1 98.88 159 GLU B N 1
ATOM 2618 C CA . GLU B 1 159 ? -11.227 5.094 9.156 1 98.88 159 GLU B CA 1
ATOM 2619 C C . GLU B 1 159 ? -11.648 5.523 7.754 1 98.88 159 GLU B C 1
ATOM 2621 O O . GLU B 1 159 ? -11.656 6.715 7.441 1 98.88 159 GLU B O 1
ATOM 2626 N N . PHE B 1 160 ? -11.961 4.555 6.895 1 98.62 160 PHE B N 1
ATOM 2627 C CA . PHE B 1 160 ? -12.477 4.77 5.547 1 98.62 160 PHE B CA 1
ATOM 2628 C C . PHE B 1 160 ? -13.953 4.402 5.469 1 98.62 160 PHE B C 1
ATOM 2630 O O . PHE B 1 160 ? -14.344 3.299 5.848 1 98.62 160 PHE B O 1
ATOM 2637 N N . ARG B 1 161 ? -14.703 5.324 4.945 1 98.56 161 ARG B N 1
ATOM 2638 C CA . ARG B 1 161 ? -16.141 5.094 4.848 1 98.56 161 ARG B CA 1
ATOM 2639 C C . ARG B 1 161 ? -16.672 5.477 3.469 1 98.56 161 ARG B C 1
ATOM 2641 O O . ARG B 1 161 ? -16.156 6.41 2.842 1 98.56 161 ARG B O 1
ATOM 2648 N N . ILE B 1 162 ? -17.719 4.707 3.041 1 97.56 162 ILE B N 1
ATOM 2649 C CA . ILE B 1 162 ? -18.5 5.18 1.902 1 97.56 162 ILE B CA 1
ATOM 2650 C C . ILE B 1 162 ? -19.234 6.469 2.273 1 97.56 162 ILE B C 1
ATOM 2652 O O . ILE B 1 162 ? -19.984 6.508 3.256 1 97.56 162 ILE B O 1
ATOM 2656 N N . LYS B 1 163 ? -19.031 7.457 1.499 1 97.12 163 LYS B N 1
ATOM 2657 C CA . LYS B 1 163 ? -19.531 8.773 1.873 1 97.12 163 LYS B CA 1
ATOM 2658 C C . LYS B 1 163 ? -21.047 8.781 1.979 1 97.12 163 LYS B C 1
ATOM 2660 O O . LYS B 1 163 ? -21.609 9.281 2.955 1 97.12 163 LYS B O 1
ATOM 2665 N N . LYS B 1 164 ? -21.719 8.164 0.994 1 96.44 164 LYS B N 1
ATOM 2666 C CA . LYS B 1 164 ? -23.172 8.219 0.883 1 96.44 164 LYS B CA 1
ATOM 2667 C C . LYS B 1 164 ? -23.828 7.453 2.025 1 96.44 164 LYS B C 1
ATOM 2669 O O . LYS B 1 164 ? -24.844 7.898 2.568 1 96.44 164 LYS B O 1
ATOM 2674 N N . THR B 1 165 ? -23.297 6.383 2.465 1 96.88 165 THR B N 1
ATOM 2675 C CA . THR B 1 165 ? -24 5.496 3.389 1 96.88 165 THR B CA 1
ATOM 2676 C C . THR B 1 165 ? -23.375 5.566 4.781 1 96.88 165 THR B C 1
ATOM 2678 O O . THR B 1 165 ? -23.984 5.148 5.766 1 96.88 165 THR B O 1
ATOM 2681 N N . GLY B 1 166 ? -22.156 5.992 4.828 1 97.69 166 GLY B N 1
ATOM 2682 C CA . GLY B 1 166 ? -21.438 5.988 6.09 1 97.69 166 GLY B CA 1
ATOM 2683 C C . GLY B 1 166 ? -20.875 4.625 6.453 1 97.69 166 GLY B C 1
ATOM 2684 O O . GLY B 1 166 ? -20.297 4.449 7.527 1 97.69 166 GLY B O 1
ATOM 2685 N N . LYS B 1 167 ? -20.969 3.697 5.555 1 97.81 167 LYS B N 1
ATOM 2686 C CA . LYS B 1 167 ? -20.484 2.342 5.816 1 97.81 167 LYS B CA 1
ATOM 2687 C C . LYS B 1 167 ? -18.969 2.312 5.961 1 97.81 167 LYS B C 1
ATOM 2689 O O . LYS B 1 167 ? -18.25 2.793 5.082 1 97.81 167 LYS B O 1
ATOM 2694 N N . LEU B 1 168 ? -18.516 1.725 7.145 1 98.56 168 LEU B N 1
ATOM 2695 C CA . LEU B 1 168 ? -17.094 1.511 7.355 1 98.56 168 LEU B CA 1
ATOM 2696 C C . LEU B 1 168 ? -16.562 0.416 6.434 1 98.56 168 LEU B C 1
ATOM 2698 O O . LEU B 1 168 ? -17.094 -0.697 6.418 1 98.56 168 LEU B O 1
ATOM 2702 N N . VAL B 1 169 ? -15.438 0.709 5.66 1 97.81 169 VAL B N 1
ATOM 2703 C CA . VAL B 1 169 ? -15.008 -0.289 4.688 1 97.81 169 VAL B CA 1
ATOM 2704 C C . VAL B 1 169 ? -13.539 -0.639 4.926 1 97.81 169 VAL B C 1
ATOM 2706 O O . VAL B 1 169 ? -13.094 -1.74 4.59 1 97.81 169 VAL B O 1
ATOM 2709 N N . TYR B 1 170 ? -12.695 0.26 5.445 1 98.31 170 TYR B N 1
ATOM 2710 C CA . TYR B 1 170 ? -11.32 -0.026 5.832 1 98.31 170 TYR B CA 1
ATOM 2711 C C . TYR B 1 170 ? -10.953 0.699 7.121 1 98.31 170 TYR B C 1
ATOM 2713 O O . TYR B 1 170 ? -11.5 1.766 7.418 1 98.31 170 TYR B O 1
ATOM 2721 N N . THR B 1 171 ? -10.023 0.163 7.902 1 98.81 171 THR B N 1
ATOM 2722 C CA . THR B 1 171 ? -9.352 0.846 9 1 98.81 171 THR B CA 1
ATOM 2723 C C . THR B 1 171 ? -7.836 0.71 8.883 1 98.81 171 THR B C 1
ATOM 2725 O O . THR B 1 171 ? -7.34 -0.219 8.242 1 98.81 171 THR B O 1
ATOM 2728 N N . ALA B 1 172 ? -7.18 1.657 9.43 1 98.81 172 ALA B N 1
ATOM 2729 C CA . ALA B 1 172 ? -5.719 1.623 9.375 1 98.81 172 ALA B CA 1
ATOM 2730 C C . ALA B 1 172 ? -5.113 2.303 10.594 1 98.81 172 ALA B C 1
ATOM 2732 O O . ALA B 1 172 ? -5.766 3.115 11.258 1 98.81 172 ALA B O 1
ATOM 2733 N N . ARG B 1 173 ? -3.928 1.931 10.883 1 98.81 173 ARG B N 1
ATOM 2734 C CA . ARG B 1 173 ? -3.094 2.582 11.883 1 98.81 173 ARG B CA 1
ATOM 2735 C C . ARG B 1 173 ? -1.655 2.719 11.398 1 98.81 173 ARG B C 1
ATOM 2737 O O . ARG B 1 173 ? -1.081 1.764 10.867 1 98.81 173 ARG B O 1
ATOM 2744 N N . ALA B 1 174 ? -1.134 3.881 11.539 1 98.81 174 ALA B N 1
ATOM 2745 C CA . ALA B 1 174 ? 0.228 4.156 11.086 1 98.81 174 ALA B CA 1
ATOM 2746 C C . ALA B 1 174 ? 1.076 4.719 12.227 1 98.81 174 ALA B C 1
ATOM 2748 O O . ALA B 1 174 ? 0.591 5.508 13.039 1 98.81 174 ALA B O 1
ATOM 2749 N N . THR B 1 175 ? 2.312 4.293 12.289 1 98.75 175 THR B N 1
ATOM 2750 C CA . THR B 1 175 ? 3.326 4.902 13.141 1 98.75 175 THR B CA 1
ATOM 2751 C C . THR B 1 175 ? 4.359 5.652 12.305 1 98.75 175 THR B C 1
ATOM 2753 O O . THR B 1 175 ? 5.016 5.059 11.445 1 98.75 175 THR B O 1
ATOM 2756 N N . LEU B 1 176 ? 4.523 6.898 12.523 1 97.38 176 LEU B N 1
ATOM 2757 C CA . LEU B 1 176 ? 5.492 7.746 11.836 1 97.38 176 LEU B CA 1
ATOM 2758 C C . LEU B 1 176 ? 6.625 8.148 12.773 1 97.38 176 LEU B C 1
ATOM 2760 O O . LEU B 1 176 ? 6.375 8.648 13.875 1 97.38 176 LEU B O 1
ATOM 2764 N N . TYR B 1 177 ? 7.789 7.98 12.32 1 96.38 177 TYR B N 1
ATOM 2765 C CA . TYR B 1 177 ? 8.961 8.398 13.086 1 96.38 177 TYR B CA 1
ATOM 2766 C C . TYR B 1 177 ? 9.398 9.805 12.688 1 96.38 177 TYR B C 1
ATOM 2768 O O . TYR B 1 177 ? 9.367 10.156 11.508 1 96.38 177 TYR B O 1
ATOM 2776 N N . HIS B 1 178 ? 9.766 10.539 13.656 1 95.38 178 HIS B N 1
ATOM 2777 C CA . HIS B 1 178 ? 10.312 11.883 13.461 1 95.38 178 HIS B CA 1
ATOM 2778 C C . HIS B 1 178 ? 11.828 11.852 13.328 1 95.38 178 HIS B C 1
ATOM 2780 O O . HIS B 1 178 ? 12.523 11.344 14.219 1 95.38 178 HIS B O 1
ATOM 2786 N N . MET B 1 179 ? 12.312 12.406 12.266 1 90.44 179 MET B N 1
ATOM 2787 C CA . MET B 1 179 ? 13.766 12.469 12.102 1 90.44 179 MET B CA 1
ATOM 2788 C C . MET B 1 179 ? 14.234 13.906 11.898 1 90.44 179 MET B C 1
ATOM 2790 O O . MET B 1 179 ? 13.57 14.688 11.219 1 90.44 179 MET B O 1
ATOM 2794 N N . PRO B 1 180 ? 15.375 14.32 12.422 1 88.5 180 PRO B N 1
ATOM 2795 C CA . PRO B 1 180 ? 16.281 13.508 13.234 1 88.5 180 PRO B CA 1
ATOM 2796 C C . PRO B 1 180 ? 15.773 13.273 14.648 1 88.5 180 PRO B C 1
ATOM 2798 O O . PRO B 1 180 ? 14.922 14.023 15.133 1 88.5 180 PRO B O 1
ATOM 2801 N N . ILE B 1 181 ? 16.172 12.117 15.188 1 83.62 181 ILE B N 1
ATOM 2802 C CA . ILE B 1 181 ? 15.75 11.766 16.531 1 83.62 181 ILE B CA 1
ATOM 2803 C C . ILE B 1 181 ? 16.234 12.828 17.516 1 83.62 181 ILE B C 1
ATOM 2805 O O . ILE B 1 181 ? 17.344 13.352 17.375 1 83.62 181 ILE B O 1
ATOM 2809 N N . ALA B 1 182 ? 15.297 13.086 18.391 1 72.12 182 ALA B N 1
ATOM 2810 C CA . ALA B 1 182 ? 15.656 14.055 19.422 1 72.12 182 ALA B CA 1
ATOM 2811 C C . ALA B 1 182 ? 16.797 13.531 20.297 1 72.12 182 ALA B C 1
ATOM 2813 O O . ALA B 1 182 ? 16.906 12.328 20.531 1 72.12 182 ALA B O 1
ATOM 2814 N N . LYS B 1 183 ? 17.781 14.328 20.344 1 67.12 183 LYS B N 1
ATOM 2815 C CA . LYS B 1 183 ? 18.922 14.023 21.203 1 67.12 183 LYS B CA 1
ATOM 2816 C C . LYS B 1 183 ? 18.484 13.938 22.672 1 67.12 183 LYS B C 1
ATOM 2818 O O . LYS B 1 183 ? 17.609 14.688 23.109 1 67.12 183 LYS B O 1
ATOM 2823 N N . LEU B 1 184 ? 18.5 12.758 23.234 1 52.31 184 LEU B N 1
ATOM 2824 C CA . LEU B 1 184 ? 18.312 12.68 24.672 1 52.31 184 LEU B CA 1
ATOM 2825 C C . LEU B 1 184 ? 19.172 13.727 25.375 1 52.31 184 LEU B C 1
ATOM 2827 O O . LEU B 1 184 ? 20.328 13.938 25.031 1 52.31 184 LEU B O 1
#

pLDDT: mean 78.14, std 23.04, range [24.55, 98.94]

Sequence (368 aa):
MEKNSVSTTASIAGEAQSSSEVTVAKSLPAEYVREIESFFIRKGSSAHLPENHKSKDFYSHLFRHLLRANYVQRGRVSCLFSVLSAFANIFNGLHGGVIGGIAERVAIACARTIVSEDKELFLGELSMSYLSAAPLNEECVVDGSTVRSGRNLTVVAMEFRIKKTGKLVYTARATLYHMPIAKLMEKNSVSTTASIAGEAQSSSEVTVAKSLPAEYVREIESFFIRKGSSAHLPENHKSKDFYSHLFRHLLRANYVQRGRVSCLFSVLSAFANIFNGLHGGVIGGIAERVAIACARTIVSEDKELFLGELSMSYLSAAPLNEECVVDGSTVRSGRNLTVVAMEFRIKKTGKLVYTARATLYHMPIAKL